Protein AF-A0ABD2JZE3-F1 (afdb_monomer_lite)

Foldseek 3Di:
DDKDWFAWQDQKDKDWDDFWFDFQKKKKFKAQVCCQLAPPPHAVQFGAPQQWQWKWKDKPNAIPPNDIGGDDLVVLRCVVQVQQVCQLVVNPPDPDDQPQDSVNCNGGHVMGMTRPDPPSDPDLPQDDTHTIIMMMMIGHPDTRHNSIMMMDMDGHGRDPPPPCQQPDDPPDDDPDDHHDPRPPSSCVSHVPSQLVVLCVRPPPVSNVVSVVVVVVVVVVVCVVVVHDDDDPDDD

Structure (mmCIF, N/CA/C/O backbone):
data_AF-A0ABD2JZE3-F1
#
_entry.id   AF-A0ABD2JZE3-F1
#
loop_
_atom_site.group_PDB
_atom_site.id
_atom_site.type_symbol
_atom_site.label_atom_id
_atom_site.label_alt_id
_atom_site.label_comp_id
_atom_site.label_asym_id
_atom_site.label_entity_id
_atom_site.label_seq_id
_atom_site.pdbx_PDB_ins_code
_atom_site.Cartn_x
_atom_site.Cartn_y
_atom_site.Cartn_z
_atom_site.occupancy
_atom_site.B_iso_or_equiv
_atom_site.auth_seq_id
_atom_site.auth_comp_id
_atom_site.auth_asym_id
_atom_site.auth_atom_id
_atom_site.pdbx_PDB_model_num
ATOM 1 N N . MET A 1 1 ? 6.550 10.849 -6.197 1.00 73.00 1 MET A N 1
ATOM 2 C CA . MET A 1 1 ? 5.514 10.464 -5.208 1.00 73.00 1 MET A CA 1
ATOM 3 C C . MET A 1 1 ? 4.159 10.966 -5.682 1.00 73.00 1 MET A C 1
ATOM 5 O O . MET A 1 1 ? 4.104 12.020 -6.300 1.00 73.00 1 MET A O 1
ATOM 9 N N . LYS A 1 2 ? 3.081 10.228 -5.406 1.00 82.38 2 LYS A N 1
ATOM 10 C CA . LYS A 1 2 ? 1.697 10.646 -5.643 1.00 82.38 2 LYS A CA 1
ATOM 11 C C . LYS A 1 2 ? 0.848 10.362 -4.410 1.00 82.38 2 LYS A C 1
ATOM 13 O O . LYS A 1 2 ? 1.018 9.329 -3.772 1.00 82.38 2 LYS A O 1
ATOM 18 N N . SER A 1 3 ? -0.076 11.260 -4.088 1.00 87.00 3 SER A N 1
ATOM 19 C CA . SER A 1 3 ? -1.053 11.051 -3.017 1.00 87.00 3 SER A CA 1
ATOM 20 C C . SER A 1 3 ? -2.473 11.146 -3.558 1.00 87.00 3 SER A C 1
ATOM 22 O O . SER A 1 3 ? -2.744 11.938 -4.461 1.00 87.00 3 SER A O 1
ATOM 24 N N . LEU A 1 4 ? -3.368 10.310 -3.038 1.00 90.75 4 LEU A N 1
ATOM 25 C CA . LEU A 1 4 ? -4.765 10.232 -3.454 1.00 90.75 4 LEU A CA 1
ATOM 26 C C . LEU A 1 4 ? -5.661 10.129 -2.223 1.00 90.75 4 LEU A C 1
ATOM 28 O O . LEU A 1 4 ? -5.373 9.370 -1.302 1.00 90.75 4 LEU A O 1
ATOM 32 N N . PHE A 1 5 ? -6.757 10.881 -2.211 1.00 94.00 5 PHE A N 1
ATOM 33 C CA . PHE A 1 5 ? -7.728 10.834 -1.124 1.00 94.00 5 PHE A CA 1
ATOM 34 C C . PHE A 1 5 ? -8.834 9.819 -1.428 1.00 94.00 5 PHE A C 1
ATOM 36 O O . PHE A 1 5 ? -9.468 9.872 -2.483 1.00 94.00 5 PHE A O 1
ATOM 43 N N . ILE A 1 6 ? -9.079 8.918 -0.481 1.00 95.69 6 ILE A N 1
ATOM 44 C CA . ILE A 1 6 ? -10.142 7.919 -0.512 1.00 95.69 6 ILE A CA 1
ATOM 45 C C . ILE A 1 6 ? -11.250 8.382 0.431 1.00 95.69 6 ILE A C 1
ATOM 47 O O . ILE A 1 6 ? -11.052 8.522 1.640 1.00 95.69 6 ILE A O 1
ATOM 51 N N . THR A 1 7 ? -12.431 8.619 -0.132 1.00 95.81 7 THR A N 1
ATOM 52 C CA . THR A 1 7 ? -13.613 9.031 0.628 1.00 95.81 7 THR A CA 1
ATOM 53 C C . THR A 1 7 ? -14.094 7.913 1.556 1.00 95.81 7 THR A C 1
ATOM 55 O O . THR A 1 7 ? -14.072 6.739 1.182 1.00 95.81 7 THR A O 1
ATOM 58 N N . GLY A 1 8 ? -14.572 8.285 2.747 1.00 95.50 8 GLY A N 1
ATOM 59 C CA . GLY A 1 8 ? -15.194 7.356 3.691 1.00 95.50 8 GLY A CA 1
ATOM 60 C C . GLY A 1 8 ? -16.448 6.670 3.141 1.00 95.50 8 GLY A C 1
ATOM 61 O O . GLY A 1 8 ? -17.081 7.151 2.200 1.00 95.50 8 GLY A O 1
ATOM 62 N N . GLY A 1 9 ? -16.793 5.522 3.723 1.00 94.56 9 GLY A N 1
ATOM 63 C CA . GLY A 1 9 ? -17.959 4.717 3.345 1.00 94.56 9 GLY A CA 1
ATOM 64 C C . GLY A 1 9 ? -17.754 3.803 2.131 1.00 94.56 9 GLY A C 1
ATOM 65 O O . GLY A 1 9 ? -18.651 3.032 1.797 1.00 94.56 9 GLY A O 1
ATOM 66 N N . ARG A 1 10 ? -16.590 3.859 1.471 1.00 94.19 10 ARG A N 1
ATOM 67 C CA . ARG A 1 10 ? -16.267 3.011 0.312 1.00 94.19 10 ARG A CA 1
ATOM 68 C C . ARG A 1 10 ? -15.720 1.647 0.732 1.00 94.19 10 ARG A C 1
ATOM 70 O O . ARG A 1 10 ? -15.060 1.542 1.762 1.00 94.19 10 ARG A O 1
ATOM 77 N N . TYR A 1 11 ? -15.959 0.633 -0.098 1.00 97.00 11 TYR A N 1
ATOM 78 C CA . TYR A 1 11 ? -15.379 -0.714 0.030 1.00 97.00 11 TYR A CA 1
ATOM 79 C C . TYR A 1 11 ? -14.350 -1.020 -1.063 1.00 97.00 11 TYR A C 1
ATOM 81 O O . TYR A 1 11 ? -13.631 -2.014 -0.986 1.00 97.00 11 TYR A O 1
ATOM 89 N N . ASP A 1 12 ? -14.246 -0.153 -2.062 1.00 96.62 12 ASP A N 1
ATOM 90 C CA . ASP A 1 12 ? -13.339 -0.275 -3.190 1.00 96.62 12 ASP A CA 1
ATOM 91 C C . ASP A 1 12 ? -12.785 1.099 -3.589 1.00 96.62 12 ASP A C 1
ATOM 93 O O . ASP A 1 12 ? -13.396 2.151 -3.357 1.00 96.62 12 ASP A O 1
ATOM 97 N N . PHE A 1 13 ? -11.581 1.091 -4.151 1.00 97.25 13 PHE A N 1
ATOM 98 C CA . PHE A 1 13 ? -10.923 2.277 -4.673 1.00 97.25 13 PHE A CA 1
ATOM 99 C C . PHE A 1 13 ? -10.040 1.911 -5.863 1.00 97.25 13 PHE A C 1
ATOM 101 O O . PHE A 1 13 ? -9.183 1.038 -5.748 1.00 97.25 13 PHE A O 1
ATOM 108 N N . SER A 1 14 ? -10.209 2.631 -6.970 1.00 96.56 14 SER A N 1
ATOM 109 C CA . SER A 1 14 ? -9.413 2.466 -8.184 1.00 96.56 14 SER A CA 1
ATOM 110 C C . SER A 1 14 ? -8.955 3.821 -8.703 1.00 96.56 14 SER A C 1
ATOM 112 O O . SER A 1 14 ? -9.757 4.755 -8.792 1.00 96.56 14 SER A O 1
ATOM 114 N N . ALA A 1 15 ? -7.673 3.942 -9.044 1.00 95.81 15 ALA A N 1
ATOM 115 C CA . ALA A 1 15 ? -7.119 5.176 -9.591 1.00 95.81 15 ALA A CA 1
ATOM 116 C C . ALA A 1 15 ? -5.817 4.945 -10.362 1.00 95.81 15 ALA A C 1
ATOM 118 O O . ALA A 1 15 ? -5.013 4.081 -10.019 1.00 95.81 15 ALA A O 1
ATOM 119 N N . ASN A 1 16 ? -5.555 5.798 -11.351 1.00 93.75 16 ASN A N 1
ATOM 120 C CA . ASN A 1 16 ? -4.267 5.822 -12.040 1.00 93.75 16 ASN A CA 1
ATOM 121 C C . ASN A 1 16 ? -3.211 6.465 -11.135 1.00 93.75 16 ASN A C 1
ATOM 123 O O . ASN A 1 16 ? -3.389 7.598 -10.673 1.00 93.75 16 ASN A O 1
ATOM 127 N N . LEU A 1 17 ? -2.096 5.774 -10.903 1.00 90.38 17 LEU A N 1
ATOM 128 C CA . LEU A 1 17 ? -0.955 6.288 -10.153 1.00 90.38 17 LEU A CA 1
ATOM 129 C C . LEU A 1 17 ? 0.012 7.022 -11.084 1.00 90.38 17 LEU A C 1
ATOM 131 O O . LEU A 1 17 ? 0.148 8.239 -10.988 1.00 90.38 17 LEU A O 1
ATOM 135 N N . PHE A 1 18 ? 0.604 6.315 -12.038 1.00 89.19 18 PHE A N 1
ATOM 136 C CA . PHE A 1 18 ? 1.597 6.854 -12.972 1.00 89.19 18 PHE A CA 1
ATOM 137 C C . PHE A 1 18 ? 1.095 6.631 -14.397 1.00 89.19 18 PHE A C 1
ATOM 139 O O . PHE A 1 18 ? 0.458 5.614 -14.656 1.00 89.19 18 PHE A O 1
ATOM 146 N N . THR A 1 19 ? 1.278 7.593 -15.297 1.00 87.69 19 THR A N 1
ATOM 147 C CA . THR A 1 19 ? 0.658 7.566 -16.640 1.00 87.69 19 THR A CA 1
ATOM 148 C C . THR A 1 19 ? 1.654 7.566 -17.791 1.00 87.69 19 THR A C 1
ATOM 150 O O . THR A 1 19 ? 1.251 7.261 -18.907 1.00 87.69 19 THR A O 1
ATOM 153 N N . GLU A 1 20 ? 2.911 7.919 -17.535 1.00 84.50 20 GLU A N 1
ATOM 154 C CA . GLU A 1 20 ? 3.932 8.114 -18.572 1.00 84.50 20 GLU A CA 1
ATOM 155 C C . GLU A 1 20 ? 4.896 6.927 -18.621 1.00 84.50 20 GLU A C 1
ATOM 157 O O . GLU A 1 20 ? 5.054 6.289 -19.658 1.00 84.50 20 GLU A O 1
ATOM 162 N N . GLU A 1 21 ? 5.470 6.572 -17.474 1.00 85.50 21 GLU A N 1
ATOM 163 C CA . GLU A 1 21 ? 6.400 5.457 -17.320 1.00 85.50 21 GLU A CA 1
ATOM 164 C C . GLU A 1 21 ? 5.872 4.473 -16.268 1.00 85.50 21 GLU A C 1
ATOM 166 O O . GLU A 1 21 ? 5.234 4.855 -15.279 1.00 85.50 21 GLU A O 1
ATOM 171 N N . VAL A 1 22 ? 6.145 3.189 -16.498 1.00 88.06 22 VAL A N 1
ATOM 172 C CA . VAL A 1 22 ? 5.896 2.096 -15.564 1.00 88.06 22 VAL A CA 1
ATOM 173 C C . VAL A 1 22 ? 7.086 1.994 -14.597 1.00 88.06 22 VAL A C 1
ATOM 175 O O . VAL A 1 22 ? 8.179 1.642 -15.040 1.00 88.06 22 VAL A O 1
ATOM 178 N N . PRO A 1 23 ? 6.898 2.273 -13.292 1.00 86.12 23 PRO A N 1
ATOM 179 C CA . PRO A 1 23 ? 7.957 2.160 -12.294 1.00 86.12 23 PRO A CA 1
ATOM 180 C C . PRO A 1 23 ? 8.600 0.775 -12.222 1.00 86.12 23 PRO A C 1
ATOM 182 O O . PRO A 1 23 ? 7.950 -0.234 -12.489 1.00 86.12 23 PRO A O 1
ATOM 185 N N . ARG A 1 24 ? 9.841 0.716 -11.730 1.00 83.56 24 ARG A N 1
ATOM 186 C CA . ARG A 1 24 ? 10.514 -0.534 -11.336 1.00 83.56 24 ARG A CA 1
ATOM 187 C C . ARG A 1 24 ? 9.886 -1.122 -10.079 1.00 83.56 24 ARG A C 1
ATOM 189 O O . ARG A 1 24 ? 9.609 -2.321 -10.015 1.00 83.56 24 ARG A O 1
ATOM 196 N N . ARG A 1 25 ? 9.632 -0.262 -9.090 1.00 86.44 25 ARG A N 1
ATOM 197 C CA . ARG A 1 25 ? 9.052 -0.618 -7.792 1.00 86.44 25 ARG A CA 1
ATOM 198 C C . ARG A 1 25 ? 8.040 0.430 -7.363 1.00 86.44 25 ARG A C 1
ATOM 200 O O . ARG A 1 25 ? 8.262 1.623 -7.545 1.00 86.44 25 ARG A O 1
ATOM 207 N N . VAL A 1 26 ? 6.943 -0.007 -6.756 1.00 88.19 26 VAL A N 1
ATOM 208 C CA . VAL A 1 26 ? 5.933 0.880 -6.169 1.00 88.19 26 VAL A CA 1
ATOM 209 C C . VAL A 1 26 ? 5.729 0.514 -4.710 1.00 88.19 26 VAL A C 1
ATOM 211 O O . VAL A 1 26 ? 5.512 -0.648 -4.381 1.00 88.19 26 VAL A O 1
ATOM 214 N N . ILE A 1 27 ? 5.772 1.516 -3.839 1.00 90.69 27 ILE A N 1
ATOM 215 C CA . ILE A 1 27 ? 5.490 1.388 -2.410 1.00 90.69 27 ILE A CA 1
ATOM 216 C C . ILE A 1 27 ? 4.203 2.150 -2.122 1.00 90.69 27 ILE A C 1
ATOM 218 O O . ILE A 1 27 ? 4.112 3.347 -2.399 1.00 90.69 27 ILE A O 1
ATOM 222 N N . ILE A 1 28 ? 3.214 1.468 -1.551 1.00 92.38 28 ILE A N 1
ATOM 223 C CA . ILE A 1 28 ? 1.931 2.053 -1.167 1.00 92.38 28 ILE A CA 1
ATOM 224 C C . ILE A 1 28 ? 1.762 1.973 0.343 1.00 92.38 28 ILE A C 1
ATOM 226 O O . ILE A 1 28 ? 1.842 0.900 0.938 1.00 92.38 28 ILE A O 1
ATOM 230 N N . GLY A 1 29 ? 1.461 3.118 0.945 1.00 91.94 29 GLY A N 1
ATOM 231 C CA . GLY A 1 29 ? 1.023 3.231 2.327 1.00 91.94 29 GLY A CA 1
ATOM 232 C C . GLY A 1 29 ? -0.340 3.908 2.406 1.00 91.94 29 GLY A C 1
ATOM 233 O O . GLY A 1 29 ? -0.624 4.848 1.660 1.00 91.94 29 GLY A O 1
ATOM 234 N N . LEU A 1 30 ? -1.183 3.441 3.323 1.00 92.69 30 LEU A N 1
ATOM 235 C CA . LEU A 1 30 ? -2.446 4.093 3.652 1.00 92.69 30 LEU A CA 1
ATOM 236 C C . LEU A 1 30 ? -2.315 4.786 5.004 1.00 92.69 30 LEU A C 1
ATOM 238 O O . LEU A 1 30 ? -1.853 4.194 5.978 1.00 92.69 30 LEU A O 1
ATOM 242 N N . VAL A 1 31 ? -2.719 6.048 5.054 1.00 90.44 31 VAL A N 1
ATOM 243 C CA . VAL A 1 31 ? -2.606 6.889 6.245 1.00 90.44 31 VAL A CA 1
ATOM 244 C C . VAL A 1 31 ? -3.971 7.514 6.525 1.00 90.44 31 VAL A C 1
ATOM 246 O O . VAL A 1 31 ? -4.606 8.015 5.592 1.00 90.44 31 VAL A O 1
ATOM 249 N N . PRO A 1 32 ? -4.445 7.550 7.785 1.00 90.50 32 PRO A N 1
ATOM 250 C CA . PRO A 1 32 ? -5.645 8.304 8.126 1.00 90.50 32 PRO A CA 1
ATOM 251 C C . PRO A 1 32 ? -5.508 9.751 7.648 1.00 90.50 32 PRO A C 1
ATOM 253 O O . PRO A 1 32 ? -4.483 10.392 7.892 1.00 90.50 32 PRO A O 1
ATOM 256 N N . ASN A 1 33 ? -6.524 10.297 6.980 1.00 89.25 33 ASN A N 1
ATOM 257 C CA . ASN A 1 33 ? -6.399 11.612 6.345 1.00 89.25 33 ASN A CA 1
ATOM 258 C C . ASN A 1 33 ? -6.010 12.725 7.341 1.00 89.25 33 ASN A C 1
ATOM 260 O O . ASN A 1 33 ? -5.214 13.608 7.031 1.00 89.25 33 ASN A O 1
ATOM 264 N N . GLN A 1 34 ? -6.486 12.632 8.584 1.00 85.38 34 GLN A N 1
ATOM 265 C CA . GLN A 1 34 ? -6.112 13.551 9.662 1.00 85.38 34 GLN A CA 1
ATOM 266 C C . GLN A 1 34 ? -4.612 13.514 10.009 1.00 85.38 34 GLN A C 1
ATOM 268 O O . GLN A 1 34 ? -4.023 14.557 10.298 1.00 85.38 34 GLN A O 1
ATOM 273 N N . ASN A 1 35 ? -3.982 12.335 9.949 1.00 81.19 35 ASN A N 1
ATOM 274 C CA . ASN A 1 35 ? -2.541 12.178 10.160 1.00 81.19 35 ASN A CA 1
ATOM 275 C C . ASN A 1 35 ? -1.762 12.768 8.978 1.00 81.19 35 ASN A C 1
ATOM 277 O O . ASN A 1 35 ? -0.737 13.412 9.179 1.00 81.19 35 ASN A O 1
ATOM 281 N N . TYR A 1 36 ? -2.274 12.595 7.757 1.00 81.50 36 TYR A N 1
ATOM 282 C CA . TYR A 1 36 ? -1.651 13.116 6.542 1.00 81.50 36 TYR A CA 1
ATOM 283 C C . TYR A 1 36 ? -1.675 14.651 6.450 1.00 81.50 36 TYR A C 1
ATOM 285 O O . TYR A 1 36 ? -0.700 15.264 6.017 1.00 81.50 36 TYR A O 1
ATOM 293 N N . ILE A 1 37 ? -2.774 15.284 6.873 1.00 79.75 37 ILE A N 1
ATOM 294 C CA . ILE A 1 37 ? -2.911 16.753 6.905 1.00 79.75 37 ILE A CA 1
ATOM 295 C C . ILE A 1 37 ? -2.040 17.374 8.016 1.00 79.75 37 ILE A C 1
ATOM 297 O O . ILE A 1 37 ? -1.798 18.578 8.007 1.00 79.75 37 ILE A O 1
ATOM 301 N N . GLY A 1 38 ? -1.520 16.561 8.942 1.00 68.12 38 GLY A N 1
ATOM 302 C CA . GLY A 1 38 ? -0.617 17.022 9.992 1.00 68.12 38 GLY A CA 1
ATOM 303 C C . GLY A 1 38 ? -1.345 17.648 11.178 1.00 68.12 38 GLY A C 1
ATOM 304 O O . GLY A 1 38 ? -0.880 18.649 11.719 1.00 68.12 38 GLY A O 1
ATOM 305 N N . GLN A 1 39 ? -2.482 17.078 11.603 1.00 68.31 39 GLN A N 1
ATOM 306 C CA . GLN A 1 39 ? -3.108 17.505 12.856 1.00 68.31 39 GLN A CA 1
ATOM 307 C C . GLN A 1 39 ? -2.125 17.366 14.029 1.00 68.31 39 GLN A C 1
ATOM 309 O O . GLN A 1 39 ? -1.413 16.363 14.160 1.00 68.31 39 GLN A O 1
ATOM 314 N N . ASN A 1 40 ? -2.103 18.382 14.895 1.00 47.28 40 ASN A N 1
ATOM 315 C CA . ASN A 1 40 ? -1.289 18.380 16.105 1.00 47.28 40 ASN A CA 1
ATOM 316 C C . ASN A 1 40 ? -1.601 17.110 16.914 1.00 47.28 40 ASN A C 1
ATOM 318 O O . ASN A 1 40 ? -2.769 16.820 17.155 1.00 47.28 40 ASN A O 1
ATOM 322 N N . GLN A 1 41 ? -0.557 16.378 17.330 1.00 62.00 41 GLN A N 1
ATOM 323 C CA . GLN A 1 41 ? -0.598 15.104 18.078 1.00 62.00 41 GLN A CA 1
ATOM 324 C C . GLN A 1 41 ? -0.759 13.803 17.264 1.00 62.00 41 GLN A C 1
ATOM 326 O O . GLN A 1 41 ? -0.722 12.730 17.867 1.00 62.00 41 GLN A O 1
ATOM 331 N N . LYS A 1 42 ? -0.890 13.830 15.927 1.00 67.44 42 LYS A N 1
ATOM 332 C CA . LYS A 1 42 ? -1.018 12.593 15.123 1.00 67.44 42 LYS A CA 1
ATOM 333 C C . LYS A 1 42 ? 0.228 12.276 14.293 1.00 67.44 42 LYS A C 1
ATOM 335 O O . LYS A 1 42 ? 0.770 13.147 13.624 1.00 67.44 42 LYS A O 1
ATOM 340 N N . ASN A 1 43 ? 0.671 11.015 14.307 1.00 67.06 43 ASN A N 1
ATOM 341 C CA . ASN A 1 43 ? 1.876 10.580 13.591 1.00 67.06 43 ASN A CA 1
ATOM 342 C C . ASN A 1 43 ? 1.583 10.333 12.092 1.00 67.06 43 ASN A C 1
ATOM 344 O O . ASN A 1 43 ? 0.779 9.453 11.772 1.00 67.06 43 ASN A O 1
ATOM 348 N N . PRO A 1 44 ? 2.239 11.055 11.168 1.00 67.81 44 PRO A N 1
ATOM 349 C CA . PRO A 1 44 ? 2.066 10.899 9.7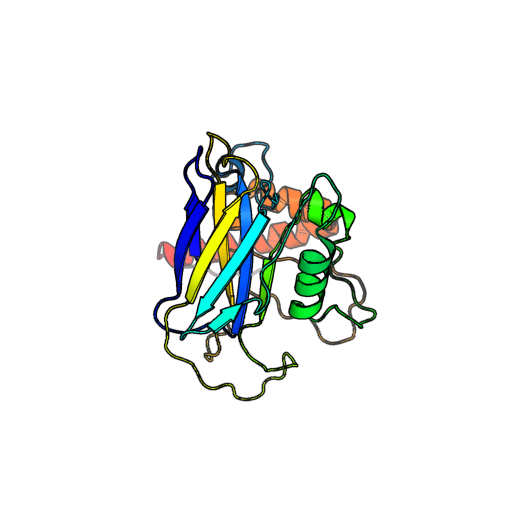24 1.00 67.81 44 PRO A CA 1
ATOM 350 C C . PRO A 1 44 ? 2.733 9.626 9.157 1.00 67.81 44 PRO A C 1
ATOM 352 O O . PRO A 1 44 ? 2.406 9.218 8.048 1.00 67.81 44 PRO A O 1
ATOM 355 N N . PHE A 1 45 ? 3.627 8.978 9.917 1.00 69.50 45 PHE A N 1
ATOM 356 C CA . PHE A 1 45 ? 4.259 7.688 9.589 1.00 69.50 45 PHE A CA 1
ATOM 357 C C . PHE A 1 45 ? 3.463 6.487 10.107 1.00 69.50 45 PHE A C 1
ATOM 359 O O . PHE A 1 45 ? 3.959 5.365 10.122 1.00 69.50 45 PHE A O 1
ATOM 366 N N . TYR A 1 46 ? 2.237 6.725 10.571 1.00 81.25 46 TYR A N 1
ATOM 367 C CA . TYR A 1 46 ? 1.329 5.672 10.988 1.00 81.25 46 TYR A CA 1
ATOM 368 C C . TYR A 1 46 ? 0.594 5.113 9.766 1.00 81.25 46 TYR A C 1
ATOM 370 O O . TYR A 1 46 ? -0.469 5.606 9.378 1.00 81.25 46 TYR A O 1
ATOM 378 N N . PHE A 1 47 ? 1.195 4.094 9.155 1.00 87.12 47 PHE A N 1
ATOM 379 C CA . PHE A 1 47 ? 0.636 3.373 8.021 1.00 87.12 47 PHE A CA 1
ATOM 380 C C . PHE A 1 47 ? -0.299 2.279 8.521 1.00 87.12 47 PHE A C 1
ATOM 382 O O . PHE A 1 47 ? 0.127 1.216 8.982 1.00 87.12 47 PHE A O 1
ATOM 389 N N . ASN A 1 48 ? -1.596 2.559 8.451 1.00 91.44 48 ASN A N 1
ATOM 390 C CA . ASN A 1 48 ? -2.630 1.649 8.913 1.00 91.44 48 ASN A CA 1
ATOM 391 C C . ASN A 1 48 ? -3.144 0.812 7.737 1.00 91.44 48 ASN A C 1
ATOM 393 O O . ASN A 1 48 ? -3.355 1.310 6.636 1.00 91.44 48 ASN A O 1
ATOM 397 N N . HIS A 1 49 ? -3.380 -0.474 7.977 1.00 94.12 49 HIS A N 1
ATOM 398 C CA . HIS A 1 49 ? -3.931 -1.377 6.976 1.00 94.12 49 HIS A CA 1
ATOM 399 C C . HIS A 1 49 ? -5.375 -1.043 6.571 1.00 94.12 49 HIS A C 1
ATOM 401 O O . HIS A 1 49 ? -5.807 -1.499 5.519 1.00 94.12 49 HIS A O 1
ATOM 407 N N . HIS A 1 50 ? -6.139 -0.307 7.393 1.00 95.00 50 HIS A N 1
ATOM 408 C CA . HIS A 1 50 ? -7.535 0.089 7.141 1.00 95.00 50 HIS A CA 1
ATOM 409 C C . HIS A 1 50 ? -8.441 -1.068 6.679 1.00 95.00 50 HIS A C 1
ATOM 411 O O . HIS A 1 50 ? -9.352 -0.884 5.879 1.00 95.00 50 HIS A O 1
ATOM 417 N N . ASN A 1 51 ? -8.175 -2.279 7.178 1.00 95.50 51 ASN A N 1
ATOM 418 C CA . ASN A 1 51 ? -8.855 -3.514 6.777 1.00 95.50 51 ASN A CA 1
ATOM 419 C C . ASN A 1 51 ? -8.866 -3.764 5.259 1.00 95.50 51 ASN A C 1
ATOM 421 O O . ASN A 1 51 ? -9.825 -4.326 4.738 1.00 95.50 51 ASN A O 1
ATOM 425 N N . VAL A 1 52 ? -7.802 -3.394 4.542 1.00 97.12 52 VAL A N 1
ATOM 426 C CA . VAL A 1 52 ? -7.596 -3.823 3.150 1.00 97.12 52 VAL A CA 1
ATOM 427 C C . VAL A 1 52 ? -7.683 -5.348 3.071 1.00 97.12 52 VAL A C 1
ATOM 429 O O . VAL A 1 52 ? -7.047 -6.066 3.832 1.00 97.12 52 VAL A O 1
ATOM 432 N N . ARG A 1 53 ? -8.504 -5.849 2.155 1.00 97.06 53 ARG A N 1
ATOM 433 C CA . ARG A 1 53 ? -8.647 -7.277 1.858 1.00 97.06 53 ARG A CA 1
ATOM 434 C C . ARG A 1 53 ? -7.731 -7.691 0.716 1.00 97.06 53 ARG A C 1
ATOM 436 O O . ARG A 1 53 ? -7.188 -8.791 0.722 1.00 97.06 53 ARG A O 1
ATOM 443 N N . ASP A 1 54 ? -7.614 -6.817 -0.273 1.00 97.12 54 ASP A N 1
ATOM 444 C CA . ASP A 1 54 ? -6.905 -7.073 -1.516 1.00 97.12 54 ASP A CA 1
ATOM 445 C C . ASP A 1 54 ? -6.394 -5.747 -2.084 1.00 97.12 54 ASP A C 1
ATOM 447 O O . ASP A 1 54 ? -7.081 -4.725 -2.003 1.00 97.12 54 ASP A O 1
ATOM 451 N N . ILE A 1 55 ? -5.180 -5.765 -2.619 1.00 97.12 55 ILE A N 1
ATOM 452 C CA . ILE A 1 55 ? -4.535 -4.612 -3.238 1.00 97.12 55 ILE A CA 1
ATOM 453 C C . ILE A 1 55 ? -3.690 -5.098 -4.405 1.00 97.12 55 ILE A C 1
ATOM 455 O O . ILE A 1 55 ? -2.855 -5.989 -4.258 1.00 97.12 55 ILE A O 1
ATOM 459 N N . GLU A 1 56 ? -3.911 -4.489 -5.559 1.00 96.38 56 GLU A N 1
ATOM 460 C CA . GLU A 1 56 ? -3.248 -4.860 -6.796 1.00 96.38 56 GLU A CA 1
ATOM 461 C C . GLU A 1 56 ? -2.860 -3.618 -7.599 1.00 96.38 56 GLU A C 1
ATOM 463 O O . GLU A 1 56 ? -3.511 -2.569 -7.541 1.00 96.38 56 GLU A O 1
ATOM 468 N N . LEU A 1 57 ? -1.788 -3.757 -8.368 1.00 95.44 57 LEU A N 1
ATOM 469 C CA . LEU A 1 57 ? -1.374 -2.809 -9.386 1.00 95.44 57 LEU A CA 1
ATOM 470 C C . LEU A 1 57 ? -1.576 -3.415 -10.762 1.00 95.44 57 LEU A C 1
ATOM 472 O O . LEU A 1 57 ? -1.232 -4.571 -10.989 1.00 95.44 57 LEU A O 1
ATOM 476 N N . THR A 1 58 ? -2.070 -2.619 -11.698 1.00 94.44 58 THR A N 1
ATOM 477 C CA . THR A 1 58 ? -2.169 -3.000 -13.105 1.00 94.44 58 THR A CA 1
ATOM 478 C C . THR A 1 58 ? -1.275 -2.103 -13.941 1.00 94.44 58 THR A C 1
ATOM 480 O O . THR A 1 58 ? -1.431 -0.882 -13.896 1.00 94.44 58 THR A O 1
ATOM 483 N N . ALA A 1 59 ? -0.376 -2.696 -14.722 1.00 91.69 59 ALA A N 1
ATOM 484 C CA . ALA A 1 59 ? 0.487 -1.988 -15.662 1.00 91.69 59 ALA A CA 1
ATOM 485 C C . ALA A 1 59 ? 0.643 -2.808 -16.948 1.00 91.69 59 ALA A C 1
ATOM 487 O O . ALA A 1 59 ? 0.919 -4.007 -16.899 1.00 91.69 59 ALA A O 1
ATOM 488 N N . SER A 1 60 ? 0.437 -2.173 -18.105 1.00 84.25 60 SER A N 1
ATOM 489 C CA . SER A 1 60 ? 0.629 -2.781 -19.437 1.00 84.25 60 SER A CA 1
ATOM 490 C C . SER A 1 60 ? -0.039 -4.159 -19.612 1.00 84.25 60 SER A C 1
ATOM 492 O O . SER A 1 60 ? 0.545 -5.087 -20.169 1.00 84.25 60 SER A O 1
ATOM 494 N N . GLY A 1 61 ? -1.267 -4.310 -19.097 1.00 84.38 61 GLY A N 1
ATOM 495 C CA . GLY A 1 61 ? -2.053 -5.550 -19.178 1.00 84.38 61 GLY A CA 1
ATOM 496 C C . GLY A 1 61 ? -1.642 -6.657 -18.197 1.00 84.38 61 GLY A C 1
ATOM 497 O O . GLY A 1 61 ? -2.185 -7.757 -18.269 1.00 84.38 61 GLY A O 1
ATOM 498 N N . ARG A 1 62 ? -0.704 -6.387 -17.282 1.00 90.25 62 ARG A N 1
ATOM 499 C CA . ARG A 1 62 ? -0.297 -7.293 -16.199 1.00 90.25 62 ARG A CA 1
ATOM 500 C C . ARG A 1 62 ? -0.790 -6.783 -14.853 1.00 90.25 62 ARG A C 1
ATOM 502 O O . ARG A 1 62 ? -0.860 -5.573 -14.645 1.00 90.25 62 ARG A O 1
ATOM 509 N N . THR A 1 63 ? -1.068 -7.715 -13.947 1.00 93.12 63 THR A N 1
ATOM 510 C CA . THR A 1 63 ? -1.483 -7.431 -12.569 1.00 93.12 63 THR A CA 1
ATOM 511 C C . THR A 1 63 ? -0.425 -7.905 -11.578 1.00 93.12 63 THR A C 1
ATOM 513 O O . THR A 1 63 ? 0.150 -8.982 -11.747 1.00 93.12 63 THR A O 1
ATOM 516 N N . TYR A 1 64 ? -0.183 -7.100 -10.545 1.00 92.69 64 TYR A N 1
ATOM 517 C CA . TYR A 1 64 ? 0.802 -7.327 -9.495 1.00 92.69 64 TYR A CA 1
ATOM 518 C C . TYR A 1 64 ? 0.131 -7.226 -8.113 1.00 92.69 64 TYR A C 1
ATOM 520 O O . TYR A 1 64 ? -0.505 -6.210 -7.842 1.00 92.69 64 TYR A O 1
ATOM 528 N N . PRO A 1 65 ? 0.296 -8.218 -7.221 1.00 92.44 65 PRO A N 1
ATOM 529 C CA . PRO A 1 65 ? 0.864 -9.534 -7.503 1.00 92.44 65 PRO A CA 1
ATOM 530 C C . PRO A 1 65 ? 0.014 -10.303 -8.525 1.00 92.44 65 PRO A C 1
ATOM 532 O O . PRO A 1 65 ? -1.179 -10.056 -8.679 1.00 92.44 65 PRO A O 1
ATOM 535 N N . GLN A 1 66 ? 0.620 -11.285 -9.192 1.00 90.06 66 GLN A N 1
ATOM 536 C CA . GLN A 1 66 ? -0.089 -12.120 -10.168 1.00 90.06 66 GLN A CA 1
ATOM 537 C C . GLN A 1 66 ? -1.238 -12.920 -9.533 1.00 90.06 66 GLN A C 1
ATOM 539 O O . GLN A 1 66 ? -2.263 -13.163 -10.167 1.00 90.06 66 GLN A O 1
ATOM 544 N N . PHE A 1 67 ? -1.067 -13.320 -8.271 1.00 92.06 67 PHE A N 1
ATOM 545 C CA . PHE A 1 67 ? -2.125 -13.934 -7.476 1.00 92.06 67 PHE A CA 1
ATOM 546 C C . PHE A 1 67 ? -2.614 -12.935 -6.433 1.00 92.06 67 PHE A C 1
ATOM 548 O O . PHE A 1 67 ? -1.786 -12.540 -5.602 1.00 92.06 67 PHE A O 1
ATOM 555 N N . PRO A 1 68 ? -3.916 -12.598 -6.419 1.00 93.56 68 PRO A N 1
ATOM 556 C CA . PRO A 1 68 ? -4.470 -11.581 -5.535 1.00 93.56 68 PRO A CA 1
ATOM 557 C C . PRO A 1 68 ? -4.254 -11.941 -4.069 1.00 93.56 68 PRO A C 1
ATOM 559 O O . PRO A 1 68 ? -4.051 -13.111 -3.705 1.00 93.56 68 PRO A O 1
ATOM 562 N N . TYR A 1 69 ? -4.305 -10.929 -3.213 1.00 95.88 69 TYR A N 1
ATOM 563 C CA . TYR A 1 69 ? -4.237 -11.165 -1.785 1.00 95.88 69 TYR A CA 1
ATOM 564 C C . TYR A 1 69 ? -5.611 -11.564 -1.232 1.00 95.88 69 TYR A C 1
ATOM 566 O O . TYR A 1 69 ? -6.667 -11.252 -1.778 1.00 95.88 69 TYR A O 1
ATOM 574 N N . ASN A 1 70 ? -5.590 -12.264 -0.099 1.00 94.94 70 ASN A N 1
ATOM 575 C CA . ASN A 1 70 ? -6.775 -12.530 0.711 1.00 94.94 70 ASN A CA 1
ATOM 576 C C . ASN A 1 70 ? -6.457 -12.182 2.167 1.00 94.94 70 ASN A C 1
ATOM 578 O O . ASN A 1 70 ? -6.293 -13.062 3.019 1.00 94.94 70 ASN A O 1
ATOM 582 N N . LEU A 1 71 ? -6.249 -10.887 2.402 1.00 96.50 71 LEU A N 1
ATOM 583 C CA . LEU A 1 71 ? -5.787 -10.362 3.677 1.00 96.50 71 LEU A CA 1
ATOM 584 C C . LEU A 1 71 ? -6.925 -10.350 4.693 1.00 96.50 71 LEU A C 1
ATOM 586 O O . LEU A 1 71 ? -8.035 -9.892 4.424 1.00 96.50 71 LEU A O 1
ATOM 590 N N . ASP A 1 72 ? -6.623 -10.837 5.890 1.00 96.12 72 ASP A N 1
ATOM 591 C CA . ASP A 1 72 ? -7.494 -10.729 7.051 1.00 96.12 72 ASP A CA 1
ATOM 592 C C . ASP A 1 72 ? -6.655 -10.443 8.293 1.00 96.12 72 ASP A C 1
ATOM 594 O O . ASP A 1 72 ? -6.044 -11.325 8.902 1.00 96.12 72 ASP A O 1
ATOM 598 N N . TYR A 1 73 ? -6.654 -9.175 8.686 1.00 94.12 73 TYR A N 1
ATOM 599 C CA . TYR A 1 73 ? -5.914 -8.704 9.844 1.00 94.12 73 TYR A CA 1
ATOM 600 C C . TYR A 1 73 ? -6.517 -9.181 11.167 1.00 94.12 73 TYR A C 1
ATOM 602 O O . TYR A 1 73 ? -5.779 -9.322 12.142 1.00 94.12 73 TYR A O 1
ATOM 610 N N . LYS A 1 74 ? -7.817 -9.493 11.235 1.00 93.94 74 LYS A N 1
ATOM 611 C CA . LYS A 1 74 ? -8.448 -9.999 12.466 1.00 93.94 74 LYS A CA 1
ATOM 612 C C . LYS A 1 74 ? -7.945 -11.402 12.784 1.00 93.94 74 LYS A C 1
ATOM 614 O O . LYS A 1 74 ? -7.544 -11.666 13.912 1.00 93.94 74 LYS A O 1
ATOM 619 N N . ASN A 1 75 ? -7.868 -12.252 11.762 1.00 94.75 75 ASN A N 1
ATOM 620 C CA . ASN A 1 75 ? -7.398 -13.635 11.872 1.00 94.75 75 ASN A CA 1
ATOM 621 C C . ASN A 1 75 ? -5.887 -13.802 11.620 1.00 94.75 75 ASN A C 1
ATOM 623 O O . ASN A 1 75 ? -5.419 -14.916 11.399 1.00 94.75 75 ASN A O 1
ATOM 627 N N . ASN A 1 76 ? -5.120 -12.707 11.625 1.00 93.88 76 ASN A N 1
ATOM 628 C CA . ASN A 1 76 ? -3.677 -12.682 11.361 1.00 93.88 76 ASN A CA 1
ATOM 629 C C . ASN A 1 76 ? -3.239 -13.306 10.018 1.00 93.88 76 ASN A C 1
ATOM 631 O O . ASN A 1 76 ? -2.094 -13.736 9.874 1.00 93.88 76 ASN A O 1
ATOM 635 N N . ARG A 1 77 ? -4.119 -13.315 9.010 1.00 94.88 77 ARG A N 1
ATOM 636 C CA . ARG A 1 77 ? -3.818 -13.757 7.642 1.00 94.88 77 ARG A CA 1
ATOM 637 C C . ARG A 1 77 ? -3.307 -12.587 6.806 1.00 94.88 77 ARG A C 1
ATOM 639 O O . ARG A 1 77 ? -4.003 -12.082 5.935 1.00 94.88 77 ARG A O 1
ATOM 646 N N . TYR A 1 78 ? -2.092 -12.139 7.090 1.00 95.38 78 TYR A N 1
ATOM 647 C CA . TYR A 1 78 ? -1.412 -11.092 6.315 1.00 95.38 78 TYR A CA 1
ATOM 648 C C . TYR A 1 78 ? 0.060 -11.432 6.038 1.00 95.38 78 TYR A C 1
ATOM 650 O O . TYR A 1 78 ? 0.822 -10.587 5.574 1.00 95.38 78 TYR A O 1
ATOM 658 N N . ALA A 1 79 ? 0.457 -12.686 6.281 1.00 94.88 79 ALA A N 1
ATOM 659 C CA . ALA A 1 79 ? 1.846 -13.110 6.165 1.00 94.88 79 ALA A CA 1
ATOM 660 C C . ALA A 1 79 ? 2.433 -12.962 4.772 1.00 94.88 79 ALA A C 1
ATOM 662 O O . ALA A 1 79 ? 3.595 -12.597 4.649 1.00 94.88 79 ALA A O 1
ATOM 663 N N . ARG A 1 80 ? 1.615 -13.176 3.742 1.00 94.88 80 ARG A N 1
ATOM 664 C CA . ARG A 1 80 ? 2.042 -12.995 2.360 1.00 94.88 80 ARG A CA 1
ATOM 665 C C . ARG A 1 80 ? 2.386 -11.538 2.059 1.00 94.88 80 ARG A C 1
ATOM 667 O O . ARG A 1 80 ? 3.474 -11.277 1.587 1.00 94.88 80 ARG A O 1
ATOM 674 N N . ALA A 1 81 ? 1.520 -10.590 2.422 1.00 94.81 81 ALA A N 1
ATOM 675 C CA . ALA A 1 81 ? 1.811 -9.168 2.222 1.00 94.81 81 ALA A CA 1
ATOM 676 C C . ALA A 1 81 ? 3.056 -8.715 3.001 1.00 94.81 81 ALA A C 1
ATOM 678 O O . ALA A 1 81 ? 3.848 -7.936 2.487 1.00 94.81 81 ALA A O 1
ATOM 679 N N . TYR A 1 82 ? 3.254 -9.226 4.222 1.00 93.31 82 TYR A N 1
ATOM 680 C CA . TYR A 1 82 ? 4.479 -8.964 4.979 1.00 93.31 82 TYR A CA 1
ATOM 681 C C . TYR A 1 82 ? 5.719 -9.535 4.279 1.00 93.31 82 TYR A C 1
ATOM 683 O O . TYR A 1 82 ? 6.700 -8.818 4.114 1.00 93.31 82 TYR A O 1
ATOM 691 N N . HIS A 1 83 ? 5.671 -10.802 3.862 1.00 92.25 83 HIS A N 1
ATOM 692 C CA . HIS A 1 83 ? 6.770 -11.463 3.162 1.00 92.25 83 HIS A CA 1
ATOM 693 C C . HIS A 1 83 ? 7.117 -10.738 1.862 1.00 92.25 83 HIS A C 1
ATOM 695 O O . HIS A 1 83 ? 8.270 -10.372 1.678 1.00 92.25 83 HIS A O 1
ATOM 701 N N . ASP A 1 84 ? 6.120 -10.458 1.022 1.00 91.75 84 ASP A N 1
ATOM 702 C CA . ASP A 1 84 ? 6.290 -9.757 -0.251 1.00 91.75 84 ASP A CA 1
ATOM 703 C C . ASP A 1 84 ? 6.903 -8.364 -0.014 1.00 91.75 84 ASP A C 1
ATOM 705 O O . ASP A 1 84 ? 7.799 -7.943 -0.737 1.00 91.75 84 ASP A O 1
ATOM 709 N N . THR A 1 85 ? 6.515 -7.659 1.054 1.00 88.44 85 THR A N 1
ATOM 710 C CA . THR A 1 85 ? 7.161 -6.393 1.430 1.00 88.44 85 THR A CA 1
ATOM 711 C C . THR A 1 85 ? 8.633 -6.567 1.804 1.00 88.44 85 THR A C 1
ATOM 713 O O . THR A 1 85 ? 9.453 -5.754 1.388 1.00 88.44 85 THR A O 1
ATOM 716 N N . GLN A 1 86 ? 8.999 -7.607 2.556 1.00 83.94 86 GLN A N 1
ATOM 717 C CA . GLN A 1 86 ? 10.404 -7.866 2.894 1.00 83.94 86 GLN A CA 1
ATOM 718 C C . GLN A 1 86 ? 11.219 -8.300 1.668 1.00 83.94 86 GLN A C 1
ATOM 720 O O . GLN A 1 86 ? 12.345 -7.843 1.480 1.00 83.94 86 GLN A O 1
ATOM 725 N N . GLU A 1 87 ? 10.639 -9.133 0.809 1.00 85.06 87 GLU A N 1
ATOM 726 C CA . GLU A 1 87 ? 11.245 -9.609 -0.434 1.00 85.06 87 GLU A CA 1
ATOM 727 C C . GLU A 1 87 ? 11.520 -8.464 -1.400 1.00 85.06 87 GLU A C 1
ATOM 729 O O . GLU A 1 87 ? 12.658 -8.267 -1.819 1.00 85.06 87 GLU A O 1
ATOM 734 N N . HIS A 1 88 ? 10.516 -7.636 -1.675 1.00 83.38 88 HIS A N 1
ATOM 735 C CA . HIS A 1 88 ? 10.668 -6.514 -2.593 1.00 83.38 88 HIS A CA 1
ATOM 736 C C . HIS A 1 88 ? 11.480 -5.347 -2.013 1.00 83.38 88 HIS A C 1
ATOM 738 O O . HIS A 1 88 ? 11.814 -4.429 -2.752 1.00 83.38 88 HIS A O 1
ATOM 744 N N . LEU A 1 89 ? 11.798 -5.344 -0.715 1.00 78.69 89 LEU A N 1
ATOM 745 C CA . LEU A 1 89 ? 12.778 -4.425 -0.124 1.00 78.69 89 LEU A CA 1
ATOM 746 C C . LEU A 1 89 ? 14.203 -5.001 -0.114 1.00 78.69 89 LEU A C 1
ATOM 748 O O . LEU A 1 89 ? 15.106 -4.341 0.392 1.00 78.69 89 LEU A O 1
ATOM 752 N N . GLY A 1 90 ? 14.407 -6.215 -0.638 1.00 76.75 90 GLY A N 1
ATOM 753 C CA . GLY A 1 90 ? 15.708 -6.887 -0.647 1.00 76.75 90 GLY A CA 1
ATOM 754 C C . GLY A 1 90 ? 16.137 -7.433 0.718 1.00 76.75 90 GLY A C 1
ATOM 755 O O . GLY A 1 90 ? 17.313 -7.710 0.912 1.00 76.75 90 GLY A O 1
ATOM 756 N N . MET A 1 91 ? 15.203 -7.571 1.665 1.00 73.94 91 MET A N 1
ATOM 757 C CA . MET A 1 91 ? 15.462 -8.052 3.031 1.00 73.94 91 MET A CA 1
ATOM 758 C C . MET A 1 91 ? 15.148 -9.547 3.197 1.00 73.94 91 MET A C 1
ATOM 760 O O . MET A 1 91 ? 15.510 -10.169 4.198 1.00 73.94 91 MET A O 1
ATOM 764 N N . ALA A 1 92 ? 14.422 -10.149 2.248 1.00 71.81 92 ALA A N 1
ATOM 765 C CA . ALA A 1 92 ? 14.154 -11.580 2.299 1.00 71.81 92 ALA A CA 1
ATOM 766 C C . ALA A 1 92 ? 15.452 -12.369 2.105 1.00 71.81 92 ALA A C 1
ATOM 768 O O . ALA A 1 92 ? 16.260 -12.062 1.233 1.00 71.81 92 ALA A O 1
ATOM 769 N N . CYS A 1 93 ? 15.631 -13.412 2.916 1.00 71.06 93 CYS A N 1
ATOM 770 C CA . CYS A 1 93 ? 16.798 -14.297 2.871 1.00 71.06 93 CYS A CA 1
ATOM 771 C C . CYS A 1 93 ? 18.152 -13.608 3.146 1.00 71.06 93 CYS A C 1
ATOM 773 O O . CYS A 1 93 ? 19.194 -14.225 2.927 1.00 71.06 93 CYS A O 1
ATOM 775 N N . THR A 1 94 ? 18.154 -12.378 3.671 1.00 72.44 94 THR A N 1
ATOM 776 C CA . THR A 1 94 ? 19.357 -11.684 4.155 1.00 72.44 94 THR A CA 1
ATOM 777 C C . THR A 1 94 ? 19.445 -11.721 5.681 1.00 72.44 94 THR A C 1
ATOM 779 O O . THR A 1 94 ? 18.443 -11.923 6.365 1.00 72.44 94 THR A O 1
ATOM 782 N N . THR A 1 95 ? 20.637 -11.496 6.235 1.00 73.38 95 THR A N 1
ATOM 783 C CA . THR A 1 95 ? 20.825 -11.260 7.681 1.00 73.38 95 THR A CA 1
ATOM 784 C C . THR A 1 95 ? 20.411 -9.853 8.113 1.00 73.38 95 THR A C 1
ATOM 786 O O . THR A 1 95 ? 20.276 -9.596 9.308 1.00 73.38 95 THR A O 1
ATOM 789 N N . GLU A 1 96 ? 20.203 -8.961 7.145 1.00 69.25 96 GLU A N 1
ATOM 790 C CA . GLU A 1 96 ? 19.780 -7.582 7.355 1.00 69.25 96 GLU A CA 1
ATOM 791 C C . GLU A 1 96 ? 18.285 -7.486 7.683 1.00 69.25 96 GLU A C 1
ATOM 793 O O . GLU A 1 96 ? 17.480 -8.348 7.322 1.00 69.25 96 GLU A O 1
ATOM 798 N N . SER A 1 97 ? 17.904 -6.423 8.393 1.00 69.94 97 SER A N 1
ATOM 799 C CA . SER A 1 97 ? 16.520 -6.169 8.788 1.00 69.94 97 SER A CA 1
ATOM 800 C C . SER A 1 97 ? 16.177 -4.696 8.656 1.00 69.94 97 SER A C 1
ATOM 802 O O . SER A 1 97 ? 16.928 -3.819 9.073 1.00 69.94 97 SER A O 1
ATOM 804 N N . ASN A 1 98 ? 14.974 -4.424 8.157 1.00 72.56 98 ASN A N 1
ATOM 805 C CA . ASN A 1 98 ? 14.431 -3.073 8.083 1.00 72.56 98 ASN A CA 1
ATOM 806 C C . ASN A 1 98 ? 13.789 -2.575 9.385 1.00 72.56 98 ASN A C 1
ATOM 808 O O . ASN A 1 98 ? 13.241 -1.474 9.412 1.00 72.56 98 ASN A O 1
ATOM 812 N N . GLY A 1 99 ? 13.819 -3.379 10.453 1.00 74.38 99 GLY A N 1
ATOM 813 C CA . GLY A 1 99 ? 13.207 -3.050 11.742 1.00 74.38 99 GLY A CA 1
ATOM 814 C C . GLY A 1 99 ? 11.681 -3.204 11.787 1.00 74.38 99 GLY A C 1
ATOM 815 O O . GLY A 1 99 ? 11.088 -3.021 12.849 1.00 74.38 99 GLY A O 1
ATOM 816 N N . ILE A 1 100 ? 11.026 -3.584 10.683 1.00 79.62 100 ILE A N 1
ATOM 817 C CA . ILE A 1 100 ? 9.579 -3.826 10.640 1.00 79.62 100 ILE A CA 1
ATOM 818 C C . ILE A 1 100 ? 9.320 -5.292 10.972 1.00 79.62 100 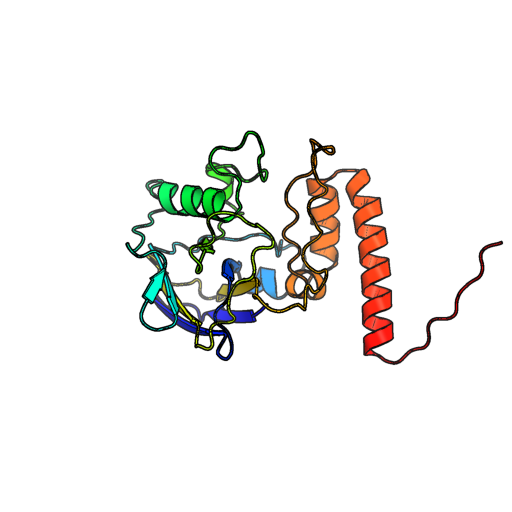ILE A C 1
ATOM 820 O O . ILE A 1 100 ? 9.507 -6.181 10.146 1.00 79.62 100 ILE A O 1
ATOM 824 N N . SER A 1 101 ? 8.849 -5.553 12.189 1.00 84.12 101 SER A N 1
ATOM 825 C CA . SER A 1 101 ? 8.435 -6.900 12.590 1.00 84.12 101 SER A CA 1
ATOM 826 C C . SER A 1 101 ? 7.048 -7.276 12.051 1.00 84.12 101 SER A C 1
ATOM 828 O O . SER A 1 101 ? 6.225 -6.422 11.710 1.00 84.12 101 SER A O 1
ATOM 830 N N . TYR A 1 102 ? 6.741 -8.575 12.056 1.00 88.38 102 TYR A N 1
ATOM 831 C CA . TYR A 1 102 ? 5.432 -9.107 11.659 1.00 88.38 102 TYR A CA 1
ATOM 832 C C . TYR A 1 102 ? 4.252 -8.479 12.426 1.00 88.38 102 TYR A C 1
ATOM 834 O O . TYR A 1 102 ? 3.168 -8.277 11.879 1.00 88.38 102 TYR A O 1
ATOM 842 N N . SER A 1 103 ? 4.434 -8.163 13.711 1.00 89.19 103 SER A N 1
ATOM 843 C CA . SER A 1 103 ? 3.399 -7.510 14.520 1.00 89.19 103 SER A CA 1
ATOM 844 C C . SER A 1 103 ? 3.301 -6.012 14.217 1.00 89.19 103 SER A C 1
ATOM 846 O O . SER A 1 103 ? 2.192 -5.489 14.116 1.00 89.19 103 SER A O 1
ATOM 848 N N . MET A 1 104 ? 4.437 -5.341 14.001 1.00 85.25 104 MET A N 1
ATOM 849 C CA . MET A 1 104 ? 4.505 -3.923 13.620 1.00 85.25 104 MET A CA 1
ATOM 850 C C . MET A 1 104 ? 3.839 -3.641 12.272 1.00 85.25 104 MET A C 1
ATOM 852 O O . MET A 1 104 ? 3.174 -2.614 12.116 1.00 85.25 104 MET A O 1
ATOM 856 N N . PHE A 1 105 ? 3.955 -4.577 11.327 1.00 87.06 105 PHE A N 1
ATOM 857 C CA . PHE A 1 105 ? 3.284 -4.499 10.032 1.00 87.06 105 PHE A CA 1
ATOM 858 C C . PHE A 1 105 ? 1.764 -4.362 10.176 1.00 87.06 105 PHE A C 1
ATOM 860 O O . PHE A 1 105 ? 1.143 -3.539 9.514 1.00 87.06 105 PHE A O 1
ATOM 867 N N . LYS A 1 106 ? 1.155 -5.125 11.090 1.00 91.19 106 LYS A N 1
ATOM 868 C CA . LYS A 1 106 ? -0.283 -5.041 11.368 1.00 91.19 106 LYS A CA 1
ATOM 869 C C . LYS A 1 106 ? -0.666 -3.755 12.099 1.00 91.19 106 LYS A C 1
ATOM 871 O O . LYS A 1 106 ? -1.760 -3.252 11.883 1.00 91.19 106 LYS A O 1
ATOM 876 N N . THR A 1 107 ? 0.168 -3.251 13.006 1.00 84.94 107 THR A N 1
ATOM 877 C CA . THR A 1 107 ? -0.257 -2.197 13.942 1.00 84.94 107 THR A CA 1
ATOM 878 C C . THR A 1 107 ? -0.033 -0.779 13.436 1.00 84.94 107 THR A C 1
ATOM 880 O O . THR A 1 107 ? -0.873 0.076 13.718 1.00 84.94 107 THR A O 1
ATOM 883 N N . ALA A 1 108 ? 1.080 -0.510 12.750 1.00 78.75 108 ALA A N 1
ATOM 884 C CA . ALA A 1 108 ? 1.507 0.865 12.465 1.00 78.75 108 ALA A CA 1
ATOM 885 C C . ALA A 1 108 ? 2.341 1.054 11.188 1.00 78.75 108 ALA A C 1
ATOM 887 O O . ALA A 1 108 ? 2.536 2.195 10.773 1.00 78.75 108 ALA A O 1
ATOM 888 N N . TYR A 1 109 ? 2.840 -0.025 10.581 1.00 84.94 109 TYR A N 1
ATOM 889 C CA . TYR A 1 109 ? 3.785 0.033 9.461 1.00 84.94 109 TYR A CA 1
ATOM 890 C C . TYR A 1 109 ? 3.338 -0.858 8.293 1.00 84.94 109 TYR A C 1
ATOM 892 O O . TYR A 1 109 ? 4.134 -1.596 7.715 1.00 84.94 109 TYR A O 1
ATOM 900 N N . CYS A 1 110 ? 2.044 -0.819 7.961 1.00 90.94 110 CYS A N 1
ATOM 901 C CA . CYS A 1 110 ? 1.486 -1.602 6.862 1.00 90.94 110 CYS A CA 1
ATOM 902 C C . CYS A 1 110 ? 1.806 -0.939 5.518 1.00 90.94 110 CYS A C 1
ATOM 904 O O . CYS A 1 110 ? 1.109 -0.021 5.080 1.00 90.94 110 CYS A O 1
ATOM 906 N N . LEU A 1 111 ? 2.855 -1.424 4.861 1.00 91.75 111 LEU A N 1
ATOM 907 C CA . LEU A 1 111 ? 3.274 -0.983 3.535 1.00 91.75 111 LEU A CA 1
ATOM 908 C C . LEU A 1 111 ? 3.141 -2.127 2.542 1.00 91.75 111 LEU A C 1
ATOM 910 O O . LEU A 1 111 ? 3.492 -3.262 2.852 1.00 91.75 111 LEU A O 1
ATOM 914 N N . TYR A 1 112 ? 2.672 -1.816 1.342 1.00 93.88 112 TYR A N 1
ATOM 915 C CA . TYR A 1 112 ? 2.590 -2.766 0.242 1.00 93.88 112 TYR A CA 1
ATOM 916 C C . TYR A 1 112 ? 3.641 -2.400 -0.790 1.00 93.88 112 TYR A C 1
ATOM 918 O O . TYR A 1 112 ? 3.583 -1.317 -1.375 1.00 93.88 112 TYR A O 1
ATOM 926 N N . VAL A 1 113 ? 4.609 -3.287 -0.988 1.00 90.94 113 VAL A N 1
ATOM 927 C CA . VAL A 1 113 ? 5.687 -3.089 -1.955 1.00 90.94 113 VAL A CA 1
ATOM 928 C C . VAL A 1 113 ? 5.468 -4.035 -3.122 1.00 90.94 113 VAL A C 1
ATOM 930 O O . VAL A 1 113 ? 5.266 -5.231 -2.926 1.00 90.94 113 VAL A O 1
ATOM 933 N N . PHE A 1 114 ? 5.495 -3.486 -4.331 1.00 90.75 114 PHE A N 1
ATOM 934 C CA . PHE A 1 114 ? 5.319 -4.218 -5.576 1.00 90.75 114 PHE A CA 1
ATOM 935 C C . PHE A 1 114 ? 6.560 -4.026 -6.433 1.00 90.75 114 PHE A C 1
ATOM 937 O O . PHE A 1 114 ? 6.856 -2.905 -6.854 1.00 90.75 114 PHE A O 1
ATOM 944 N N . GLN A 1 115 ? 7.261 -5.117 -6.718 1.00 86.75 115 GLN A N 1
ATOM 945 C CA . GLN A 1 115 ? 8.286 -5.142 -7.748 1.00 86.75 115 GLN A CA 1
ATOM 946 C C . GLN A 1 115 ? 7.604 -5.373 -9.103 1.00 86.75 115 GLN A C 1
ATOM 948 O O . GLN A 1 115 ? 6.952 -6.394 -9.317 1.00 86.75 115 GLN A O 1
ATOM 953 N N . MET A 1 116 ? 7.712 -4.409 -10.017 1.00 82.81 116 MET A N 1
ATOM 954 C CA . MET A 1 116 ? 7.056 -4.475 -11.331 1.00 82.81 116 MET A CA 1
ATOM 955 C C . MET A 1 116 ? 7.993 -4.963 -12.442 1.00 82.81 116 MET A C 1
ATOM 957 O O . MET A 1 116 ? 7.526 -5.385 -13.509 1.00 82.81 116 MET A O 1
ATOM 961 N N . THR A 1 117 ? 9.300 -4.998 -12.173 1.00 72.56 117 THR A N 1
ATOM 962 C CA . THR A 1 117 ? 10.304 -5.560 -13.080 1.00 72.56 117 THR A CA 1
ATOM 963 C C . THR A 1 117 ? 10.985 -6.792 -12.504 1.00 72.56 117 THR A C 1
ATOM 965 O O . THR A 1 117 ? 11.450 -6.792 -11.374 1.00 72.56 117 THR A O 1
ATOM 968 N N . ASN A 1 118 ? 11.149 -7.794 -13.367 1.00 59.44 118 ASN A N 1
ATOM 969 C CA . ASN A 1 118 ? 11.947 -9.014 -13.220 1.00 59.44 118 ASN A CA 1
ATOM 970 C C . ASN A 1 118 ? 13.447 -8.835 -12.884 1.00 59.44 118 ASN A C 1
ATOM 972 O O . ASN A 1 118 ? 14.171 -9.828 -12.918 1.00 59.44 118 ASN A O 1
ATOM 976 N N . ALA A 1 119 ? 13.954 -7.625 -12.627 1.00 56.53 119 ALA A N 1
ATOM 977 C CA . ALA A 1 119 ? 15.312 -7.478 -12.117 1.00 56.53 119 ALA A CA 1
ATOM 978 C C . ALA A 1 119 ? 15.315 -8.027 -10.684 1.00 56.53 119 ALA A C 1
ATOM 980 O O . ALA A 1 119 ? 14.769 -7.411 -9.774 1.00 56.53 119 ALA A O 1
ATOM 981 N N . GLN A 1 120 ? 15.856 -9.234 -10.527 1.00 49.22 120 GLN A N 1
ATOM 982 C CA . GLN A 1 120 ? 15.931 -9.963 -9.258 1.00 49.22 120 GLN A CA 1
ATOM 983 C C . GLN A 1 120 ? 16.910 -9.307 -8.266 1.00 49.22 120 GLN A C 1
ATOM 985 O O . GLN A 1 120 ? 16.939 -9.655 -7.092 1.00 49.22 120 GLN A O 1
ATOM 990 N N . GLU A 1 121 ? 17.687 -8.332 -8.734 1.00 50.69 121 GLU A N 1
ATOM 991 C CA . GLU A 1 121 ? 18.665 -7.589 -7.958 1.00 50.69 121 GLU A CA 1
ATOM 992 C C . GLU A 1 121 ? 18.456 -6.091 -8.206 1.00 50.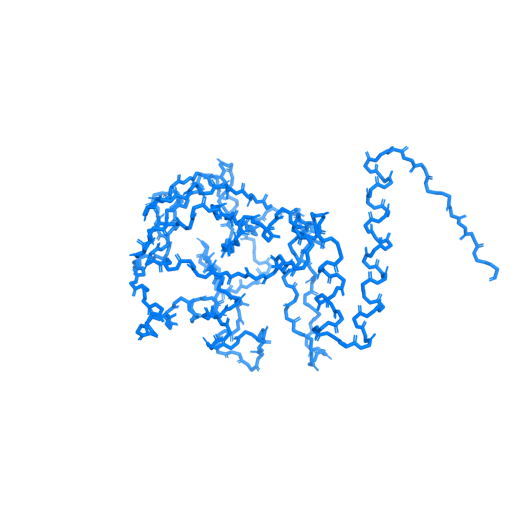69 121 GLU A C 1
ATOM 994 O O . GLU A 1 121 ? 18.220 -5.676 -9.347 1.00 50.69 121 GLU A O 1
ATOM 999 N N . ASP A 1 122 ? 18.653 -5.271 -7.168 1.00 54.06 122 ASP A N 1
ATOM 1000 C CA . ASP A 1 122 ? 18.917 -3.824 -7.282 1.00 54.06 122 ASP A CA 1
ATOM 1001 C C . ASP A 1 122 ? 20.318 -3.586 -7.894 1.00 54.06 122 ASP A C 1
ATOM 1003 O O . ASP A 1 122 ? 21.123 -2.773 -7.448 1.00 54.06 122 ASP A O 1
ATOM 1007 N N . SER A 1 123 ? 20.634 -4.367 -8.925 1.00 50.00 123 SER A N 1
ATOM 1008 C CA . SER A 1 123 ? 21.811 -4.249 -9.756 1.00 50.00 123 SER A CA 1
ATOM 1009 C C . SER A 1 123 ? 21.635 -3.020 -10.650 1.00 50.00 123 SER A C 1
ATOM 1011 O O . SER A 1 123 ? 20.550 -2.831 -11.218 1.00 50.00 123 SER A O 1
ATOM 1013 N N . PRO A 1 124 ? 22.692 -2.212 -10.861 1.00 50.81 124 PRO A N 1
ATOM 1014 C CA . PRO A 1 124 ? 22.702 -1.101 -11.814 1.00 50.81 124 PRO A CA 1
ATOM 1015 C C . PRO A 1 124 ? 22.682 -1.594 -13.277 1.00 50.81 124 PRO A C 1
ATOM 1017 O O . PRO A 1 124 ? 23.222 -0.952 -14.176 1.00 50.81 124 PRO A O 1
ATOM 1020 N N . GLY A 1 125 ? 22.100 -2.769 -13.529 1.00 52.59 125 GLY A N 1
ATOM 1021 C CA . GLY A 1 125 ? 21.821 -3.273 -14.856 1.00 52.59 125 GLY A CA 1
ATOM 1022 C C . GLY A 1 125 ? 20.874 -2.325 -15.582 1.00 52.59 125 GLY A C 1
ATOM 1023 O O . GLY A 1 125 ? 19.875 -1.862 -15.028 1.00 52.59 125 GLY A O 1
ATOM 1024 N N . PHE A 1 126 ? 21.215 -2.039 -16.834 1.00 56.94 126 PHE A N 1
ATOM 1025 C CA . PHE A 1 126 ? 20.410 -1.216 -17.720 1.00 56.94 126 PHE A CA 1
ATOM 1026 C C . PHE A 1 126 ? 19.022 -1.839 -17.874 1.00 56.94 126 PHE A C 1
ATOM 1028 O O . PHE A 1 126 ? 18.873 -2.929 -18.431 1.00 56.94 126 PHE A O 1
ATOM 1035 N N . GLU A 1 127 ? 18.007 -1.149 -17.367 1.00 62.59 127 GLU A N 1
ATOM 1036 C CA . GLU A 1 127 ? 16.623 -1.543 -17.549 1.00 62.59 127 GLU A CA 1
ATOM 1037 C C . GLU A 1 127 ? 15.966 -0.606 -18.557 1.00 62.59 127 GLU A C 1
ATOM 1039 O O . GLU A 1 127 ? 16.106 0.612 -18.477 1.00 62.59 127 GLU A O 1
ATOM 1044 N N . LEU A 1 128 ? 15.262 -1.183 -19.529 1.00 65.88 128 LEU A N 1
ATOM 1045 C CA . LEU A 1 128 ? 14.538 -0.402 -20.523 1.00 65.88 128 LEU A CA 1
ATOM 1046 C C . LEU A 1 128 ? 13.369 0.329 -19.859 1.00 65.88 128 LEU A C 1
ATOM 1048 O O . LEU A 1 128 ? 12.519 -0.312 -19.236 1.00 65.88 128 LEU A O 1
ATOM 1052 N N . ILE A 1 129 ? 13.303 1.645 -20.075 1.00 74.81 129 ILE A N 1
ATOM 1053 C CA . ILE A 1 129 ? 12.146 2.471 -19.722 1.00 74.81 129 ILE A CA 1
ATOM 1054 C C . ILE A 1 129 ? 10.922 1.898 -20.438 1.00 74.81 129 ILE A C 1
ATOM 1056 O O . ILE A 1 129 ? 10.900 1.766 -21.664 1.00 74.81 129 ILE A O 1
ATOM 1060 N N . LYS A 1 130 ? 9.903 1.533 -19.660 1.00 79.31 130 LYS A N 1
ATOM 1061 C CA . LYS A 1 130 ? 8.629 1.034 -20.180 1.00 79.31 130 LYS A CA 1
ATOM 1062 C C . LYS A 1 130 ? 7.611 2.154 -20.110 1.00 79.31 130 LYS A C 1
ATOM 1064 O O . LYS A 1 130 ? 7.230 2.575 -19.021 1.00 79.31 130 LYS A O 1
ATOM 1069 N N . GLU A 1 131 ? 7.134 2.596 -21.261 1.00 84.19 131 GLU A N 1
ATOM 1070 C CA . GLU A 1 131 ? 6.012 3.526 -21.319 1.00 84.19 131 GLU A CA 1
ATOM 1071 C C . GLU A 1 131 ? 4.716 2.808 -20.932 1.00 84.19 131 GLU A C 1
ATOM 1073 O O . GLU A 1 131 ? 4.462 1.669 -21.343 1.00 84.19 131 GLU A O 1
ATOM 1078 N N . GLY A 1 132 ? 3.887 3.463 -20.124 1.00 86.00 132 GLY A N 1
ATOM 1079 C CA . GLY A 1 132 ? 2.596 2.903 -19.755 1.00 86.00 132 GLY A CA 1
ATOM 1080 C C . GLY A 1 132 ? 1.957 3.530 -18.528 1.00 86.00 132 GLY A C 1
ATOM 1081 O O . GLY A 1 132 ? 2.563 4.283 -17.770 1.00 86.00 132 GLY A O 1
ATOM 1082 N N . CYS A 1 133 ? 0.692 3.167 -18.322 1.00 89.94 133 CYS A N 1
ATOM 1083 C CA . CYS A 1 133 ? -0.063 3.582 -17.154 1.00 89.94 133 CYS A CA 1
ATOM 1084 C C . CYS A 1 133 ? -0.064 2.482 -16.091 1.00 89.94 133 CYS A C 1
ATOM 1086 O O . CYS A 1 133 ? -0.430 1.339 -16.361 1.00 89.94 133 CYS A O 1
ATOM 1088 N N . THR A 1 134 ? 0.321 2.862 -14.876 1.00 92.69 134 THR A N 1
ATOM 1089 C CA . THR A 1 134 ? 0.184 2.065 -13.660 1.00 92.69 134 THR A CA 1
ATOM 1090 C C . THR A 1 134 ? -1.028 2.556 -12.883 1.00 92.69 134 THR A C 1
ATOM 1092 O O . THR A 1 134 ? -1.069 3.715 -12.460 1.00 92.69 134 THR A O 1
ATOM 1095 N N . ALA A 1 135 ? -1.998 1.678 -12.659 1.00 95.25 135 ALA A N 1
ATOM 1096 C CA . ALA A 1 135 ? -3.180 1.945 -11.847 1.00 95.25 135 ALA A CA 1
ATOM 1097 C C . ALA A 1 135 ? -3.207 1.044 -10.613 1.00 95.25 135 ALA A C 1
ATOM 1099 O O . ALA A 1 135 ? -2.662 -0.055 -10.634 1.00 95.25 135 ALA A O 1
ATOM 1100 N N . VAL A 1 136 ? -3.828 1.525 -9.539 1.00 96.56 136 VAL A N 1
ATOM 1101 C CA . VAL A 1 136 ? -4.048 0.773 -8.302 1.00 96.56 136 VAL A CA 1
ATOM 1102 C C . VAL A 1 136 ? -5.518 0.423 -8.167 1.00 96.56 136 VAL A C 1
ATOM 1104 O O . VAL A 1 136 ? -6.367 1.284 -8.401 1.00 96.56 136 VAL A O 1
ATOM 1107 N N . ASN A 1 137 ? -5.798 -0.803 -7.729 1.00 97.12 137 ASN A N 1
ATOM 1108 C CA . ASN A 1 137 ? -7.105 -1.217 -7.238 1.00 97.12 137 ASN A CA 1
ATOM 1109 C C . ASN A 1 137 ? -6.964 -1.732 -5.804 1.00 97.12 137 ASN A C 1
ATOM 1111 O O . ASN A 1 137 ? -6.092 -2.544 -5.500 1.00 97.12 137 ASN A O 1
ATOM 1115 N N . ILE A 1 138 ? -7.837 -1.265 -4.919 1.00 97.56 138 ILE A N 1
ATOM 1116 C CA . ILE A 1 138 ? -7.880 -1.657 -3.512 1.00 97.56 138 ILE A CA 1
ATOM 1117 C C . ILE A 1 138 ? -9.298 -2.088 -3.185 1.00 97.56 138 ILE A C 1
ATOM 1119 O O . ILE A 1 138 ? -10.259 -1.404 -3.535 1.00 97.56 138 ILE A O 1
ATOM 1123 N N . ARG A 1 139 ? -9.427 -3.206 -2.475 1.00 97.69 139 ARG A N 1
ATOM 1124 C CA . ARG A 1 139 ? -10.685 -3.668 -1.890 1.00 97.69 139 ARG A CA 1
ATOM 1125 C C . ARG A 1 139 ? -10.521 -3.751 -0.385 1.00 97.69 139 ARG A C 1
ATOM 1127 O O . ARG A 1 139 ? -9.557 -4.336 0.105 1.00 97.69 139 ARG A O 1
ATOM 1134 N N . PHE A 1 140 ? -11.486 -3.224 0.347 1.00 97.38 140 PHE A N 1
ATOM 1135 C CA . PHE A 1 140 ? -11.516 -3.222 1.802 1.00 97.38 140 PHE A CA 1
ATOM 1136 C C . PHE A 1 140 ? -12.511 -4.270 2.314 1.00 97.38 140 PHE A C 1
ATOM 1138 O O . PHE A 1 140 ? -13.570 -4.490 1.728 1.00 97.38 140 PHE A O 1
ATOM 1145 N N . ALA A 1 141 ? -12.161 -4.946 3.405 1.00 96.81 141 ALA A N 1
ATOM 1146 C CA . ALA A 1 141 ? -13.056 -5.853 4.120 1.00 96.81 141 ALA A CA 1
ATOM 1147 C C . ALA A 1 141 ? -14.100 -5.090 4.953 1.00 96.81 141 ALA A C 1
ATOM 1149 O O . ALA A 1 141 ? -15.160 -5.630 5.255 1.00 96.81 141 ALA A O 1
ATOM 1150 N N . GLU A 1 142 ? -13.805 -3.840 5.314 1.00 96.12 142 GLU A N 1
ATOM 1151 C CA . GLU A 1 142 ? -14.703 -2.933 6.026 1.00 96.12 142 GLU A CA 1
ATOM 1152 C C . GLU A 1 142 ? -14.755 -1.584 5.312 1.00 96.12 142 GLU A C 1
ATOM 1154 O O . GLU A 1 142 ? -13.826 -1.227 4.590 1.00 96.12 142 GLU A O 1
ATOM 1159 N N . ALA A 1 143 ? -15.831 -0.827 5.523 1.00 96.50 143 ALA A N 1
ATOM 1160 C CA . ALA A 1 143 ? -15.948 0.503 4.945 1.00 96.50 143 ALA A CA 1
ATOM 1161 C C . ALA A 1 143 ? -14.797 1.408 5.410 1.00 96.50 143 ALA A C 1
ATOM 1163 O O . ALA A 1 143 ? -14.464 1.455 6.598 1.00 96.50 143 ALA A O 1
ATOM 1164 N N . VAL A 1 144 ? -14.235 2.176 4.476 1.00 96.12 144 VAL A N 1
ATOM 1165 C CA . VAL A 1 144 ? -13.242 3.210 4.783 1.00 96.12 144 VAL A CA 1
ATOM 1166 C C . VAL A 1 144 ? -13.819 4.162 5.846 1.00 96.12 144 VAL A C 1
ATOM 1168 O O . VAL A 1 144 ? -14.966 4.597 5.695 1.00 96.12 144 VAL A O 1
ATOM 1171 N N . PRO A 1 145 ? -13.061 4.518 6.903 1.00 94.50 145 PRO A N 1
ATOM 1172 C CA . PRO A 1 145 ? -13.539 5.418 7.951 1.00 94.50 145 PRO A CA 1
ATOM 1173 C C . PRO A 1 145 ? -14.096 6.733 7.397 1.00 94.50 145 PRO A C 1
ATOM 1175 O O . PRO A 1 145 ? -13.584 7.261 6.411 1.00 94.50 145 PRO A O 1
ATOM 1178 N N . ASN A 1 146 ? -15.104 7.303 8.064 1.00 92.75 146 ASN A N 1
ATOM 1179 C CA . ASN A 1 146 ? -15.788 8.528 7.615 1.00 92.75 146 ASN A CA 1
ATOM 1180 C C . ASN A 1 146 ? -14.843 9.721 7.395 1.00 92.75 146 ASN A C 1
ATOM 1182 O O . ASN A 1 146 ? -15.096 10.563 6.540 1.00 92.75 146 ASN A O 1
ATOM 1186 N N . GLU A 1 147 ? -13.738 9.777 8.139 1.00 90.50 147 GLU A N 1
ATOM 1187 C CA . GLU A 1 147 ? -12.716 10.826 8.031 1.00 90.50 147 GLU A CA 1
ATOM 1188 C C . GLU A 1 147 ? -11.897 10.753 6.726 1.00 90.50 147 GLU A C 1
ATOM 1190 O O . GLU A 1 147 ? -11.166 11.690 6.390 1.00 90.50 147 GLU A O 1
ATOM 1195 N N . GLY A 1 148 ? -12.033 9.649 5.987 1.00 93.38 148 GLY A N 1
ATOM 1196 C CA . GLY A 1 148 ? -11.280 9.348 4.782 1.00 93.38 148 GLY A CA 1
ATOM 1197 C C . GLY A 1 148 ? -9.854 8.879 5.062 1.00 93.38 148 GLY A C 1
ATOM 1198 O O . GLY A 1 148 ? -9.293 9.038 6.151 1.00 93.38 148 GLY A O 1
ATOM 1199 N N . VAL A 1 149 ? -9.257 8.282 4.039 1.00 94.44 149 VAL A N 1
ATOM 1200 C CA . VAL A 1 149 ? -7.902 7.726 4.083 1.00 94.44 149 VAL A CA 1
ATOM 1201 C C . VAL A 1 149 ? -7.112 8.309 2.930 1.00 94.44 149 VAL A C 1
ATOM 1203 O O . VAL A 1 149 ? -7.608 8.390 1.810 1.00 94.44 149 VAL A O 1
ATOM 1206 N N . THR A 1 150 ? -5.877 8.712 3.193 1.00 93.38 150 THR A N 1
ATOM 1207 C CA . THR A 1 150 ? -4.960 9.153 2.150 1.00 93.38 150 THR A CA 1
ATOM 1208 C C . THR A 1 150 ? -4.053 8.001 1.766 1.00 93.38 150 THR A C 1
ATOM 1210 O O . THR A 1 150 ? -3.311 7.466 2.590 1.00 93.38 150 THR A O 1
ATOM 1213 N N . LEU A 1 151 ? -4.099 7.641 0.490 1.00 92.62 151 LEU A N 1
ATOM 1214 C CA . LEU A 1 151 ? -3.135 6.761 -0.138 1.00 92.62 151 LEU A CA 1
ATOM 1215 C C . LEU A 1 151 ? -1.898 7.563 -0.518 1.00 92.62 151 LEU A C 1
ATOM 1217 O O . LEU A 1 151 ? -1.999 8.610 -1.157 1.00 92.62 151 LEU A O 1
ATOM 1221 N N . ILE A 1 152 ? -0.733 7.041 -0.161 1.00 89.50 152 ILE A N 1
ATOM 1222 C CA . ILE A 1 152 ? 0.568 7.577 -0.541 1.00 89.50 152 ILE A CA 1
ATOM 1223 C C . ILE A 1 152 ? 1.262 6.504 -1.367 1.00 89.50 152 ILE A C 1
ATOM 1225 O O . ILE A 1 152 ? 1.528 5.412 -0.874 1.00 89.50 152 ILE A O 1
ATOM 1229 N N . ALA A 1 153 ? 1.535 6.824 -2.627 1.00 89.50 153 ALA A N 1
ATOM 1230 C CA . ALA A 1 153 ? 2.279 5.986 -3.546 1.00 89.50 153 ALA A CA 1
ATOM 1231 C C . ALA A 1 153 ? 3.644 6.619 -3.824 1.00 89.50 153 ALA A C 1
ATOM 1233 O O . ALA A 1 153 ? 3.756 7.749 -4.313 1.00 89.50 153 ALA A O 1
ATOM 1234 N N . TYR A 1 154 ? 4.694 5.869 -3.540 1.00 86.44 154 TYR A N 1
ATOM 1235 C CA . TYR A 1 154 ? 6.042 6.155 -3.994 1.00 86.44 154 TYR A CA 1
ATOM 1236 C C . TYR A 1 154 ? 6.404 5.184 -5.115 1.00 86.44 154 TYR A C 1
ATOM 1238 O O . TYR A 1 154 ? 5.959 4.040 -5.113 1.00 86.44 154 TYR A O 1
ATOM 1246 N N . ALA A 1 155 ? 7.180 5.659 -6.078 1.00 82.69 155 ALA A N 1
ATOM 1247 C CA . ALA A 1 155 ? 7.625 4.877 -7.215 1.00 82.69 155 ALA A CA 1
ATOM 1248 C C . ALA A 1 155 ? 9.110 5.118 -7.425 1.00 82.69 155 ALA A C 1
ATOM 1250 O O . ALA A 1 155 ? 9.543 6.272 -7.406 1.00 82.69 155 ALA A O 1
ATOM 1251 N N . ASP A 1 156 ? 9.831 4.025 -7.630 1.00 78.75 156 ASP A N 1
ATOM 1252 C CA . ASP A 1 156 ? 11.195 4.025 -8.127 1.00 78.75 156 ASP A CA 1
ATOM 1253 C C . ASP A 1 156 ? 11.157 3.838 -9.648 1.00 78.75 156 ASP A C 1
ATOM 1255 O O . ASP A 1 156 ? 10.524 2.900 -10.146 1.00 78.75 156 ASP A O 1
ATOM 1259 N N . MET A 1 157 ? 11.762 4.768 -10.381 1.00 75.88 157 MET A N 1
ATOM 1260 C CA . MET A 1 157 ? 11.663 4.888 -11.840 1.00 75.88 157 MET A CA 1
ATOM 1261 C C . MET A 1 157 ? 13.018 4.556 -12.469 1.00 75.88 157 MET A C 1
ATOM 1263 O O . MET A 1 157 ? 14.051 4.677 -11.822 1.00 75.88 157 MET A O 1
ATOM 1267 N N . SER A 1 158 ? 13.033 4.126 -13.728 1.00 62.25 158 SER A N 1
ATOM 1268 C CA . SER A 1 158 ? 14.250 3.597 -14.363 1.00 62.25 158 SER A CA 1
ATOM 1269 C C . SER A 1 158 ? 15.201 4.663 -14.936 1.00 62.25 158 SER A C 1
ATOM 1271 O O . SER A 1 158 ? 16.339 4.342 -15.271 1.00 62.25 158 SER A O 1
ATOM 1273 N N . GLY A 1 159 ? 14.772 5.926 -15.039 1.00 54.50 159 GLY A N 1
ATOM 1274 C CA . GLY A 1 159 ? 15.582 7.016 -15.599 1.00 54.50 159 GLY A CA 1
ATOM 1275 C C . GLY A 1 159 ? 16.723 7.519 -14.695 1.00 54.50 159 GLY A C 1
ATOM 1276 O O . GLY A 1 159 ? 16.629 7.472 -13.474 1.00 54.50 159 GLY A O 1
ATOM 1277 N N . GLU A 1 160 ? 17.764 8.114 -15.301 1.00 40.41 160 GLU A N 1
ATOM 1278 C CA . GLU A 1 160 ? 18.960 8.721 -14.658 1.00 40.41 160 GLU A CA 1
ATOM 1279 C C . GLU A 1 160 ? 18.676 9.822 -13.609 1.00 40.41 160 GLU A C 1
ATOM 1281 O O . GLU A 1 160 ? 19.594 10.346 -12.976 1.00 40.41 160 GLU A O 1
ATOM 1286 N N . ASN A 1 161 ? 17.412 10.166 -13.365 1.00 34.69 161 ASN A N 1
ATOM 1287 C CA . ASN A 1 161 ? 17.012 11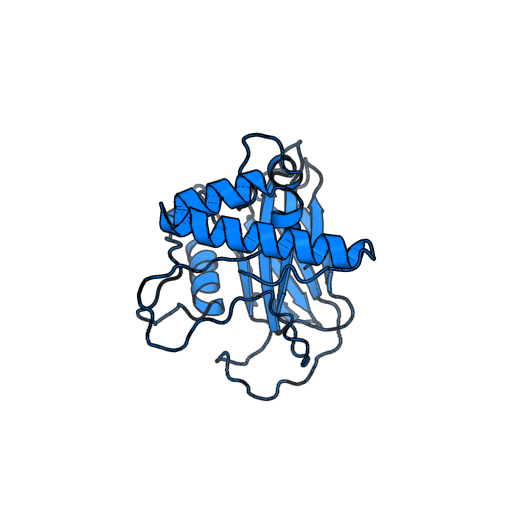.052 -12.282 1.00 34.69 161 ASN A CA 1
ATOM 1288 C C . ASN A 1 161 ? 16.875 10.261 -10.977 1.00 34.69 161 ASN A C 1
ATOM 1290 O O . ASN A 1 161 ? 15.786 10.161 -10.410 1.00 34.69 161 ASN A O 1
ATOM 1294 N N . TYR A 1 162 ? 18.005 9.777 -10.457 1.00 42.88 162 TYR A N 1
ATOM 1295 C CA . TYR A 1 162 ? 18.156 9.554 -9.022 1.00 42.88 162 TYR A CA 1
ATOM 1296 C C . TYR A 1 162 ? 17.996 10.916 -8.329 1.00 42.88 162 TYR A C 1
ATOM 1298 O O . TYR A 1 162 ? 18.977 11.591 -8.005 1.00 42.88 162 TYR A O 1
ATOM 1306 N N . SER A 1 163 ? 16.757 11.381 -8.120 1.00 34.12 163 SER A N 1
ATOM 1307 C CA . SER A 1 163 ? 16.545 12.376 -7.079 1.00 34.12 163 SER A CA 1
ATOM 1308 C C . SER A 1 163 ? 16.964 11.683 -5.791 1.00 34.12 163 SER A C 1
ATOM 1310 O O . SER A 1 163 ? 16.517 10.587 -5.458 1.00 34.12 163 SER A O 1
ATOM 1312 N N . SER A 1 164 ? 17.907 12.309 -5.108 1.00 37.03 164 SER A N 1
ATOM 1313 C CA . SER A 1 164 ? 18.529 11.907 -3.849 1.00 37.03 164 SER A CA 1
ATOM 1314 C C . SER A 1 164 ? 17.550 11.847 -2.666 1.00 37.03 164 SER A C 1
ATOM 1316 O O . SER A 1 164 ? 17.917 12.132 -1.528 1.00 37.03 164 SER A O 1
ATOM 1318 N N . ASP A 1 165 ? 16.285 11.520 -2.924 1.00 36.69 165 ASP A N 1
ATOM 1319 C CA . ASP A 1 165 ? 15.236 11.380 -1.928 1.00 36.69 165 ASP A CA 1
ATOM 1320 C C . ASP A 1 165 ? 15.155 9.939 -1.381 1.00 36.69 165 ASP A C 1
ATOM 1322 O O . ASP A 1 165 ? 14.529 9.728 -0.344 1.00 36.69 165 ASP A O 1
ATOM 1326 N N . PHE A 1 166 ? 15.863 8.976 -1.993 1.00 35.56 166 PHE A N 1
ATOM 1327 C CA . PHE A 1 166 ? 16.356 7.792 -1.286 1.00 35.56 166 PHE A CA 1
ATOM 1328 C C . PHE A 1 166 ? 17.750 8.124 -0.745 1.00 35.56 166 PHE A C 1
ATOM 1330 O O . PHE A 1 166 ? 18.689 8.363 -1.507 1.00 35.56 166 PHE A O 1
ATOM 1337 N N . VAL A 1 167 ? 17.888 8.179 0.580 1.00 32.28 167 VAL A N 1
ATOM 1338 C CA . VAL A 1 167 ? 19.209 8.095 1.209 1.00 32.28 167 VAL A CA 1
ATOM 1339 C C . VAL A 1 167 ? 19.816 6.784 0.721 1.00 32.28 167 VAL A C 1
ATOM 1341 O O . VAL A 1 167 ? 19.245 5.725 0.967 1.00 32.28 167 VAL A O 1
ATOM 1344 N N . GLN A 1 168 ? 20.923 6.853 -0.021 1.00 30.09 168 GLN A N 1
ATOM 1345 C CA . GLN A 1 168 ? 21.685 5.661 -0.381 1.00 30.09 168 GLN A CA 1
ATOM 1346 C C . GLN A 1 168 ? 21.972 4.861 0.891 1.00 30.09 168 GLN A C 1
ATOM 1348 O O . GLN A 1 168 ? 22.486 5.415 1.863 1.00 30.09 168 GLN A O 1
ATOM 1353 N N . MET A 1 169 ? 21.661 3.565 0.869 1.00 29.97 169 MET A N 1
ATOM 1354 C CA . MET A 1 169 ? 22.212 2.634 1.844 1.00 29.97 169 MET A CA 1
ATOM 1355 C C . MET A 1 169 ? 23.739 2.662 1.696 1.00 29.97 169 MET A C 1
ATOM 1357 O O . MET A 1 169 ? 24.228 2.413 0.589 1.00 29.97 169 MET A O 1
ATOM 1361 N N . PRO A 1 170 ? 24.510 3.001 2.744 1.00 22.75 170 PRO A N 1
ATOM 1362 C CA . PRO A 1 170 ? 25.947 2.820 2.684 1.00 22.75 170 PRO A CA 1
ATOM 1363 C C . PRO A 1 170 ? 26.234 1.323 2.555 1.00 22.75 170 PRO A C 1
ATOM 1365 O O . PRO A 1 170 ? 25.681 0.494 3.276 1.00 22.75 170 PRO A O 1
ATOM 1368 N N . SER A 1 171 ? 27.090 0.983 1.598 1.00 30.67 171 SER A N 1
ATOM 1369 C CA . SER A 1 171 ? 27.600 -0.368 1.410 1.00 30.67 171 SER A CA 1
ATOM 1370 C C . SER A 1 171 ? 28.309 -0.874 2.674 1.00 30.67 171 SER A C 1
ATOM 1372 O O . SER A 1 171 ? 29.164 -0.182 3.226 1.00 30.67 171 SER A O 1
ATOM 1374 N N . SER A 1 172 ? 27.925 -2.089 3.067 1.00 32.25 172 SER A N 1
ATOM 1375 C CA . SER A 1 172 ? 28.582 -3.106 3.912 1.00 32.25 172 SER A CA 1
ATOM 1376 C C . SER A 1 172 ? 29.120 -2.793 5.314 1.00 32.25 172 SER A C 1
ATOM 1378 O O . SER A 1 172 ? 29.304 -3.754 6.054 1.00 32.25 172 SER A O 1
ATOM 1380 N N . ASP A 1 173 ? 29.327 -1.544 5.739 1.00 26.00 173 ASP A N 1
ATOM 1381 C CA . ASP A 1 173 ? 30.123 -1.297 6.963 1.00 26.00 173 ASP A CA 1
ATOM 1382 C C . ASP A 1 173 ? 29.371 -0.588 8.112 1.00 26.00 173 ASP A C 1
ATOM 1384 O O . ASP A 1 173 ? 29.969 -0.256 9.134 1.00 26.00 173 ASP A O 1
ATOM 1388 N N . ALA A 1 174 ? 28.052 -0.394 8.007 1.00 28.64 174 ALA A N 1
ATOM 1389 C CA . ALA A 1 174 ? 27.243 0.264 9.043 1.00 28.64 174 ALA A CA 1
ATOM 1390 C C . ALA A 1 174 ? 26.074 -0.615 9.518 1.00 28.64 174 ALA A C 1
ATOM 1392 O O . ALA A 1 174 ? 24.899 -0.323 9.302 1.00 28.64 174 ALA A O 1
ATOM 1393 N N . VAL A 1 175 ? 26.410 -1.706 10.204 1.00 28.61 175 VAL A N 1
ATOM 1394 C CA . VAL A 1 175 ? 25.460 -2.503 10.988 1.00 28.61 175 VAL A CA 1
ATOM 1395 C C . VAL A 1 175 ? 24.980 -1.637 12.158 1.00 28.61 175 VAL A C 1
ATOM 1397 O O . VAL A 1 175 ? 25.707 -1.525 13.138 1.00 28.61 175 VAL A O 1
ATOM 1400 N N . HIS A 1 176 ? 23.831 -0.955 12.016 1.00 27.70 176 HIS A N 1
ATOM 1401 C CA . HIS A 1 176 ? 22.850 -0.629 13.082 1.00 27.70 176 HIS A CA 1
ATOM 1402 C C . HIS A 1 176 ? 21.766 0.411 12.716 1.00 27.70 176 HIS A C 1
ATOM 1404 O O . HIS A 1 176 ? 20.996 0.799 13.595 1.00 27.70 176 HIS A O 1
ATOM 1410 N N . GLU A 1 177 ? 21.615 0.847 11.464 1.00 26.06 177 GLU A N 1
ATOM 1411 C CA . GLU A 1 177 ? 20.659 1.920 11.141 1.00 26.06 177 GLU A CA 1
ATOM 1412 C C . GLU A 1 177 ? 19.454 1.426 10.328 1.00 26.06 177 GLU A C 1
ATOM 1414 O O . GLU A 1 177 ? 19.575 0.947 9.204 1.00 26.06 177 GLU A O 1
ATOM 1419 N N . GLY A 1 178 ? 18.267 1.518 10.941 1.00 27.72 178 GLY A N 1
ATOM 1420 C CA . GLY A 1 178 ? 16.995 1.105 10.349 1.00 27.72 178 GLY A CA 1
ATOM 1421 C C . GLY A 1 178 ? 16.602 1.921 9.114 1.00 27.72 178 GLY A C 1
ATOM 1422 O O . GLY A 1 178 ? 17.017 3.066 8.932 1.00 27.72 178 GLY A O 1
ATOM 1423 N N . ILE A 1 179 ? 15.746 1.334 8.274 1.00 36.16 179 ILE A N 1
ATOM 1424 C CA . ILE A 1 179 ? 15.267 1.962 7.040 1.00 36.16 179 ILE A CA 1
ATOM 1425 C C . ILE A 1 179 ? 14.418 3.194 7.376 1.00 36.16 179 ILE A C 1
ATOM 1427 O O . ILE A 1 179 ? 13.286 3.085 7.850 1.00 36.16 179 ILE A O 1
ATOM 1431 N N . VAL A 1 180 ? 14.938 4.382 7.068 1.00 37.53 180 VAL A N 1
ATOM 1432 C CA . VAL A 1 180 ? 14.153 5.619 7.076 1.00 37.53 180 VAL A CA 1
ATOM 1433 C C . VAL A 1 180 ? 13.480 5.761 5.716 1.00 37.53 180 VAL A C 1
ATOM 1435 O O . VAL A 1 180 ? 14.073 6.252 4.757 1.00 37.53 180 VAL A O 1
ATOM 1438 N N . LEU A 1 181 ? 12.216 5.346 5.623 1.00 42.88 181 LEU A N 1
ATOM 1439 C CA . LEU A 1 181 ? 11.369 5.673 4.475 1.00 42.88 181 LEU A CA 1
ATOM 1440 C C . LEU A 1 181 ? 11.052 7.176 4.508 1.00 42.88 181 LEU A C 1
ATOM 1442 O O . LEU A 1 181 ? 10.052 7.626 5.073 1.00 42.88 181 LEU A O 1
ATOM 1446 N N . CYS A 1 182 ? 11.956 7.974 3.943 1.00 40.53 182 CYS A N 1
ATOM 1447 C CA . CYS A 1 182 ? 11.787 9.411 3.785 1.00 40.53 182 CYS A CA 1
ATOM 1448 C C . CYS A 1 182 ? 10.726 9.677 2.716 1.00 40.53 182 CYS A C 1
ATOM 1450 O O . CYS A 1 182 ? 11.000 9.643 1.522 1.00 40.53 182 CYS A O 1
ATOM 1452 N N . PHE A 1 183 ? 9.499 9.963 3.143 1.00 47.22 183 PHE A N 1
ATOM 1453 C CA . PHE A 1 183 ? 8.441 10.438 2.260 1.00 47.22 183 PHE A CA 1
ATOM 1454 C C . PHE A 1 183 ? 8.446 11.982 2.245 1.00 47.22 183 PHE A C 1
ATOM 1456 O O . PHE A 1 183 ? 7.839 12.587 3.132 1.00 47.22 183 PHE A O 1
ATOM 1463 N N . PRO A 1 184 ? 9.120 12.653 1.287 1.00 47.31 184 PRO A N 1
ATOM 1464 C CA . PRO A 1 184 ? 9.362 14.100 1.338 1.00 47.31 184 PRO A CA 1
ATOM 1465 C C . PRO A 1 184 ? 8.085 14.945 1.484 1.00 47.31 184 PRO A C 1
ATOM 1467 O O . PRO A 1 184 ? 8.079 15.877 2.288 1.00 47.31 184 PRO A O 1
ATOM 1470 N N . ASP A 1 185 ? 6.980 14.579 0.824 1.00 43.00 185 ASP A N 1
ATOM 1471 C CA . ASP A 1 185 ? 5.715 15.334 0.920 1.00 43.00 185 ASP A CA 1
ATOM 1472 C C . ASP A 1 185 ? 5.028 15.178 2.288 1.00 43.00 185 ASP A C 1
ATOM 1474 O O . ASP A 1 185 ? 4.360 16.092 2.773 1.00 43.00 185 ASP A O 1
ATOM 1478 N N . VAL A 1 186 ? 5.185 14.016 2.929 1.00 45.78 186 VAL A N 1
ATOM 1479 C CA . VAL A 1 186 ? 4.643 13.736 4.270 1.00 45.78 186 VAL A CA 1
ATOM 1480 C C . VAL A 1 186 ? 5.398 14.553 5.316 1.00 45.78 186 VAL A C 1
ATOM 1482 O O . VAL A 1 186 ? 4.801 15.134 6.228 1.00 45.78 186 VAL A O 1
ATOM 1485 N N . ILE A 1 187 ? 6.716 14.654 5.134 1.00 48.09 187 ILE A N 1
ATOM 1486 C CA . ILE A 1 187 ? 7.586 15.444 5.997 1.00 48.09 187 ILE A CA 1
ATOM 1487 C C . ILE A 1 187 ? 7.309 16.947 5.835 1.00 48.09 187 ILE A C 1
ATOM 1489 O O . ILE A 1 187 ? 7.274 17.675 6.830 1.00 48.09 187 ILE A O 1
ATOM 1493 N N . GLU A 1 188 ? 7.056 17.427 4.611 1.00 49.25 188 GLU A N 1
ATOM 1494 C CA . GLU A 1 188 ? 6.746 18.843 4.364 1.00 49.25 188 GLU A CA 1
ATOM 1495 C C . GLU A 1 188 ? 5.452 19.281 5.071 1.00 49.25 188 GLU A C 1
ATOM 1497 O O . GLU A 1 188 ? 5.398 20.397 5.600 1.00 49.25 188 GLU A O 1
ATOM 1502 N N . LYS A 1 189 ? 4.454 18.386 5.147 1.00 47.16 189 LYS A N 1
ATOM 1503 C CA . LYS A 1 189 ? 3.140 18.634 5.768 1.00 47.16 189 LYS A CA 1
ATOM 1504 C C . LYS A 1 189 ? 3.126 18.545 7.294 1.00 47.16 189 LYS A C 1
ATOM 1506 O O . LYS A 1 189 ? 2.239 19.115 7.920 1.00 47.16 189 LYS A O 1
ATOM 1511 N N . SER A 1 190 ? 4.091 17.863 7.913 1.00 48.69 190 SER A N 1
ATOM 1512 C CA . SER A 1 190 ? 4.094 17.635 9.370 1.00 48.69 190 SER A CA 1
ATOM 1513 C C . SER A 1 190 ? 5.509 17.604 9.984 1.00 48.69 190 SER A C 1
ATOM 1515 O O . SER A 1 190 ? 5.921 16.622 10.610 1.00 48.69 190 SER A O 1
ATOM 1517 N N . PRO A 1 191 ? 6.272 18.708 9.868 1.00 53.22 191 PRO A N 1
ATOM 1518 C CA . PRO A 1 191 ? 7.690 18.757 10.237 1.00 53.22 191 PRO A CA 1
ATOM 1519 C C . PRO A 1 191 ? 7.950 18.475 11.725 1.00 53.22 191 PRO A C 1
ATOM 1521 O O . PRO A 1 191 ? 8.975 17.897 12.072 1.00 53.22 191 PRO A O 1
ATOM 1524 N N . ILE A 1 192 ? 7.010 18.838 12.605 1.00 50.81 192 ILE A N 1
ATOM 1525 C CA . ILE A 1 192 ? 7.107 18.605 14.055 1.00 50.81 192 ILE A CA 1
ATOM 1526 C C . ILE A 1 192 ? 6.989 17.111 14.377 1.00 50.81 192 ILE A C 1
ATOM 1528 O O . ILE A 1 192 ? 7.749 16.586 15.187 1.00 50.81 192 ILE A O 1
ATOM 1532 N N . ASN A 1 193 ? 6.076 16.404 13.708 1.00 43.53 193 ASN A N 1
ATOM 1533 C CA . ASN A 1 193 ? 5.880 14.975 13.937 1.00 43.53 193 ASN A CA 1
ATOM 1534 C C . ASN A 1 193 ? 7.025 14.148 13.338 1.00 43.53 193 ASN A C 1
ATOM 1536 O O . ASN A 1 193 ? 7.391 13.132 13.917 1.00 43.53 193 ASN A O 1
ATOM 1540 N N . PHE A 1 194 ? 7.645 14.601 12.242 1.00 51.78 194 PHE A N 1
ATOM 1541 C CA . PHE A 1 194 ? 8.892 14.013 11.737 1.00 51.78 194 PHE A CA 1
ATOM 1542 C C . PHE A 1 194 ? 10.067 14.218 12.699 1.00 51.78 194 PHE A C 1
ATOM 1544 O O . PHE A 1 194 ? 10.806 13.276 12.966 1.00 51.78 194 PHE A O 1
ATOM 1551 N N . PHE A 1 195 ? 10.207 15.418 13.271 1.00 44.88 195 PHE A N 1
ATOM 1552 C CA . PHE A 1 195 ? 11.228 15.718 14.278 1.00 44.88 195 PHE A CA 1
ATOM 1553 C C . PHE A 1 195 ? 11.070 14.828 15.522 1.00 44.88 195 PHE A C 1
ATOM 1555 O O . PHE A 1 195 ? 12.034 14.225 15.985 1.00 44.88 195 PHE A O 1
ATOM 1562 N N . LEU A 1 196 ? 9.836 14.667 16.011 1.00 41.22 196 LEU A N 1
ATOM 1563 C CA . LEU A 1 196 ? 9.514 13.739 17.099 1.00 41.22 196 LEU A CA 1
ATOM 1564 C C . LEU A 1 196 ? 9.756 12.274 16.705 1.00 41.22 196 LEU A C 1
ATOM 1566 O O . LEU A 1 196 ? 10.276 11.522 17.519 1.00 41.22 196 LEU A O 1
ATOM 1570 N N . CYS A 1 197 ? 9.436 11.873 15.470 1.00 47.09 197 CYS A N 1
ATOM 1571 C CA . CYS A 1 197 ? 9.687 10.525 14.949 1.00 47.09 197 CYS A CA 1
ATOM 1572 C C . CYS A 1 197 ? 11.189 10.196 14.912 1.00 47.09 197 CYS A C 1
ATOM 1574 O O . CYS A 1 197 ? 11.592 9.145 15.399 1.00 47.09 197 CYS A O 1
ATOM 1576 N N . LEU A 1 198 ? 12.026 11.115 14.417 1.00 47.03 198 LEU A N 1
ATOM 1577 C CA . LEU A 1 198 ? 13.487 10.973 14.407 1.00 47.03 198 LEU A CA 1
ATOM 1578 C C . LEU A 1 198 ? 14.062 10.844 15.822 1.00 47.03 198 LEU A C 1
ATOM 1580 O O . LEU A 1 198 ? 14.922 10.002 16.058 1.00 47.03 198 LEU A O 1
ATOM 1584 N N . ILE A 1 199 ? 13.561 11.630 16.777 1.00 45.66 199 ILE A N 1
ATOM 1585 C CA . ILE A 1 199 ? 13.965 11.521 18.186 1.00 45.66 199 ILE A CA 1
ATOM 1586 C C . ILE A 1 199 ? 13.516 10.185 18.792 1.00 45.66 199 ILE A C 1
ATOM 1588 O O . ILE A 1 199 ? 14.278 9.565 19.528 1.00 45.66 199 ILE A O 1
ATOM 1592 N N . TYR A 1 200 ? 12.306 9.719 18.475 1.00 40.41 200 TYR A N 1
ATOM 1593 C CA . TYR A 1 200 ? 11.789 8.440 18.970 1.00 40.41 200 TYR A CA 1
ATOM 1594 C C . TYR A 1 200 ? 12.519 7.227 18.377 1.00 40.41 200 TYR A C 1
ATOM 1596 O O . TYR A 1 200 ? 12.731 6.252 19.092 1.00 40.41 200 TYR A O 1
ATOM 1604 N N . LEU A 1 201 ? 12.903 7.275 17.098 1.00 41.81 201 LEU A N 1
ATOM 1605 C CA . LEU A 1 201 ? 13.588 6.177 16.407 1.00 41.81 201 LEU A CA 1
ATOM 1606 C C . LEU A 1 201 ? 15.090 6.118 16.718 1.00 41.81 201 LEU A C 1
ATOM 1608 O O . LEU A 1 201 ? 15.640 5.026 16.805 1.00 41.81 201 LEU A O 1
ATOM 1612 N N . PHE A 1 202 ? 15.747 7.269 16.903 1.00 43.91 202 PHE A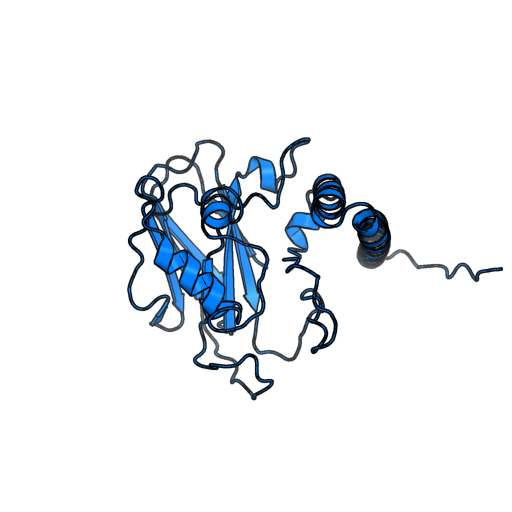 N 1
ATOM 1613 C CA . PHE A 1 202 ? 17.213 7.357 16.999 1.00 43.91 202 PHE A CA 1
ATOM 1614 C C . PHE A 1 202 ? 17.730 7.950 18.321 1.00 43.91 202 PHE A C 1
ATOM 1616 O O . PHE A 1 202 ? 18.930 8.188 18.475 1.00 43.91 202 PHE A O 1
ATOM 1623 N N . GLY A 1 203 ? 16.856 8.225 19.293 1.00 45.84 203 GLY A N 1
ATOM 1624 C CA . GLY A 1 203 ? 17.248 8.804 20.580 1.00 45.84 203 GLY A CA 1
ATOM 1625 C C . GLY A 1 203 ? 17.986 10.143 20.428 1.00 45.84 203 GLY A C 1
ATOM 1626 O O . GLY A 1 203 ? 17.628 10.981 19.598 1.00 45.84 203 GLY A O 1
ATOM 1627 N N . ALA A 1 204 ? 19.045 10.361 21.217 1.00 44.12 204 ALA A N 1
ATOM 1628 C CA . ALA A 1 204 ? 19.823 11.605 21.191 1.00 44.12 204 ALA A CA 1
ATOM 1629 C C . ALA A 1 204 ? 20.466 11.898 19.818 1.00 44.12 204 ALA A C 1
ATOM 1631 O O . ALA A 1 204 ? 20.545 13.065 19.431 1.00 44.12 204 ALA A O 1
ATOM 1632 N N . ALA A 1 205 ? 20.842 10.871 19.044 1.00 46.53 205 ALA A N 1
ATOM 1633 C CA . ALA A 1 205 ? 21.372 11.031 17.684 1.00 46.53 205 ALA A CA 1
ATOM 1634 C C . ALA A 1 205 ? 20.317 11.580 16.702 1.00 46.53 205 ALA A C 1
ATOM 1636 O O . ALA A 1 205 ? 20.643 12.350 15.795 1.00 46.53 205 ALA A O 1
ATOM 1637 N N . GLY A 1 206 ? 19.036 11.284 16.946 1.00 45.47 206 GLY A N 1
ATOM 1638 C CA . GLY A 1 206 ? 17.912 11.800 16.165 1.00 45.47 206 GLY A CA 1
ATOM 1639 C C . GLY A 1 206 ? 17.799 13.325 16.184 1.00 45.47 206 GLY A C 1
ATOM 1640 O O . GLY A 1 206 ? 17.343 13.913 15.207 1.00 45.47 206 GLY A O 1
ATOM 1641 N N . THR A 1 207 ? 18.274 13.993 17.242 1.00 51.00 207 THR A N 1
ATOM 1642 C CA . THR A 1 207 ? 18.233 15.465 17.346 1.00 51.00 207 THR A CA 1
ATOM 1643 C C . THR A 1 207 ? 19.156 16.157 16.340 1.00 51.00 207 THR A C 1
ATOM 1645 O O . THR A 1 207 ? 18.768 17.162 15.741 1.00 51.00 207 THR A O 1
ATOM 1648 N N . ALA A 1 208 ? 20.345 15.598 16.090 1.00 48.94 208 ALA A N 1
ATOM 1649 C CA . ALA A 1 208 ? 21.308 16.142 15.133 1.00 48.94 208 ALA A CA 1
ATOM 1650 C C . ALA A 1 208 ? 20.845 15.921 13.686 1.00 48.94 208 ALA A C 1
ATOM 1652 O O . ALA A 1 208 ? 20.886 16.847 12.873 1.00 48.94 208 ALA A O 1
ATOM 1653 N N . VAL A 1 209 ? 20.323 14.726 13.389 1.00 48.41 209 VAL A N 1
ATOM 1654 C CA . VAL A 1 209 ? 19.742 14.394 12.078 1.00 48.41 209 VAL A CA 1
ATOM 1655 C C . VAL A 1 209 ? 18.527 15.276 11.791 1.00 48.41 209 VAL A C 1
ATOM 1657 O O . VAL A 1 209 ? 18.401 15.830 10.699 1.00 48.41 209 VAL A O 1
ATOM 1660 N N . ALA A 1 210 ? 17.667 15.492 12.786 1.00 50.56 210 ALA A N 1
ATOM 1661 C CA . ALA A 1 210 ? 16.499 16.346 12.638 1.00 50.56 210 ALA A CA 1
ATOM 1662 C C . ALA A 1 210 ? 16.870 17.836 12.497 1.00 50.56 210 ALA A C 1
ATOM 1664 O O . ALA A 1 210 ? 16.249 18.549 11.707 1.00 50.56 210 ALA A O 1
ATOM 1665 N N . GLY A 1 211 ? 17.920 18.300 13.184 1.00 50.91 211 GLY A N 1
ATOM 1666 C CA . GLY A 1 211 ? 18.482 19.643 13.007 1.00 50.91 211 GLY A CA 1
ATOM 1667 C C . GLY A 1 211 ? 19.070 19.862 11.609 1.00 50.91 211 GLY A C 1
ATOM 1668 O O . GLY A 1 211 ? 18.763 20.859 10.953 1.00 50.91 211 GLY A O 1
ATOM 1669 N N . PHE A 1 212 ? 19.849 18.900 11.107 1.00 49.56 212 PHE A N 1
ATOM 1670 C CA . PHE A 1 212 ? 20.399 18.939 9.750 1.00 49.56 212 PHE A CA 1
ATOM 1671 C C . PHE A 1 212 ? 19.295 18.889 8.686 1.00 49.56 212 PHE A C 1
ATOM 1673 O O . PHE A 1 212 ? 19.332 19.630 7.702 1.00 49.56 212 PHE A O 1
ATOM 1680 N N . TYR A 1 213 ? 18.255 18.086 8.917 1.00 53.69 213 TYR A N 1
ATOM 1681 C CA . TYR A 1 213 ? 17.092 18.024 8.042 1.00 53.69 213 TYR A CA 1
ATOM 1682 C C . TYR A 1 213 ? 16.311 19.345 8.010 1.00 53.69 213 TYR A C 1
ATOM 1684 O O . TYR A 1 213 ? 15.985 19.838 6.929 1.00 53.69 213 TYR A O 1
ATOM 1692 N N . LEU A 1 214 ? 16.039 19.959 9.169 1.00 54.16 214 LEU A N 1
ATOM 1693 C CA . LEU A 1 214 ? 15.379 21.268 9.239 1.00 54.16 214 LEU A CA 1
ATOM 1694 C C . LEU A 1 214 ? 16.188 22.341 8.501 1.00 54.16 214 LEU A C 1
ATOM 1696 O O . LEU A 1 214 ? 15.607 23.130 7.755 1.00 54.16 214 LEU A O 1
ATOM 1700 N N . PHE A 1 215 ? 17.516 22.312 8.620 1.00 54.44 215 PHE A N 1
ATOM 1701 C CA . PHE A 1 215 ? 18.417 23.196 7.880 1.00 54.44 215 PHE A CA 1
ATOM 1702 C C . PHE A 1 215 ? 18.349 22.980 6.356 1.00 54.44 215 PHE A C 1
ATOM 1704 O O . PHE A 1 215 ? 18.256 23.940 5.582 1.00 54.44 215 PHE A O 1
ATOM 1711 N N . LEU A 1 216 ? 18.343 21.724 5.893 1.00 48.81 216 LEU A N 1
ATOM 1712 C CA . LEU A 1 216 ? 18.191 21.398 4.470 1.00 48.81 216 LEU A CA 1
ATOM 1713 C C . LEU A 1 216 ? 16.805 21.780 3.928 1.00 48.81 216 LEU A C 1
ATOM 1715 O O . LEU A 1 216 ? 16.709 22.295 2.810 1.00 48.81 216 LEU A O 1
ATOM 1719 N N . ARG A 1 217 ? 15.744 21.595 4.723 1.00 55.62 217 ARG A N 1
ATOM 1720 C CA . ARG A 1 217 ? 14.377 22.040 4.410 1.00 55.62 217 ARG A CA 1
ATOM 1721 C C . ARG A 1 217 ? 14.319 23.554 4.244 1.00 55.62 217 ARG A C 1
ATOM 1723 O O . ARG A 1 217 ? 13.769 24.035 3.256 1.00 55.62 217 ARG A O 1
ATOM 1730 N N . GLU A 1 218 ? 14.922 24.305 5.162 1.00 51.84 218 GLU A N 1
ATOM 1731 C CA . GLU A 1 218 ? 14.971 25.766 5.089 1.00 51.84 218 GLU A CA 1
ATOM 1732 C C . GLU A 1 218 ? 15.715 26.241 3.832 1.00 51.84 218 GLU A C 1
ATOM 1734 O O . GLU A 1 218 ? 15.260 27.145 3.130 1.00 51.84 218 GLU A O 1
ATOM 1739 N N . ARG A 1 219 ? 16.813 25.564 3.470 1.00 47.41 219 ARG A N 1
ATOM 1740 C CA . ARG A 1 219 ? 17.527 25.806 2.208 1.00 47.41 219 ARG A CA 1
ATOM 1741 C C . ARG A 1 219 ? 16.691 25.483 0.965 1.00 47.41 219 ARG A C 1
ATOM 1743 O O . ARG A 1 219 ? 16.723 26.270 0.018 1.00 47.41 219 ARG A O 1
ATOM 1750 N N . ARG A 1 220 ? 15.953 24.364 0.937 1.00 50.97 220 ARG A N 1
ATOM 1751 C CA . ARG A 1 220 ? 15.055 24.010 -0.185 1.00 50.97 220 ARG A CA 1
ATOM 1752 C C . ARG A 1 220 ? 13.910 25.024 -0.325 1.00 50.97 220 ARG A C 1
ATOM 1754 O O . ARG A 1 220 ? 13.649 25.472 -1.438 1.00 50.97 220 ARG A O 1
ATOM 1761 N N . LEU A 1 221 ? 13.294 25.459 0.778 1.00 53.66 221 LEU A N 1
ATOM 1762 C CA . LEU A 1 221 ? 12.226 26.471 0.773 1.00 53.66 221 LEU A CA 1
ATOM 1763 C C . LEU A 1 221 ? 12.723 27.844 0.295 1.00 53.66 221 LEU A C 1
ATOM 1765 O O . LEU A 1 221 ? 12.067 28.480 -0.528 1.00 53.66 221 LEU A O 1
ATOM 1769 N N . ARG A 1 222 ? 13.914 28.279 0.730 1.00 51.72 222 ARG A N 1
ATOM 1770 C CA . ARG A 1 222 ? 14.528 29.538 0.264 1.00 51.72 222 ARG A CA 1
ATOM 1771 C C . ARG A 1 222 ? 14.864 29.510 -1.231 1.00 51.72 222 ARG A C 1
ATOM 1773 O O . ARG A 1 222 ? 14.669 30.518 -1.905 1.00 51.72 222 ARG A O 1
ATOM 1780 N N . ARG A 1 223 ? 15.278 28.353 -1.769 1.00 49.16 223 ARG A N 1
ATOM 1781 C CA . ARG A 1 223 ? 15.461 28.149 -3.220 1.00 49.16 223 ARG A CA 1
ATOM 1782 C C . ARG A 1 223 ? 14.140 28.213 -3.991 1.00 49.16 223 ARG A C 1
ATOM 1784 O O . ARG A 1 223 ? 14.100 28.845 -5.039 1.00 49.16 223 ARG A O 1
ATOM 1791 N N . ARG A 1 224 ? 13.064 27.612 -3.467 1.00 46.62 224 ARG A N 1
ATOM 1792 C CA . ARG A 1 224 ? 11.720 27.653 -4.082 1.00 46.62 224 ARG A CA 1
ATOM 1793 C C . ARG A 1 224 ? 11.118 29.064 -4.085 1.00 46.62 224 ARG A C 1
ATOM 1795 O O . ARG A 1 224 ? 10.427 29.420 -5.029 1.00 46.62 224 ARG A O 1
ATOM 1802 N N . ASN A 1 225 ? 11.435 29.871 -3.071 1.00 51.91 225 ASN A N 1
ATOM 1803 C CA . ASN A 1 225 ? 10.962 31.253 -2.922 1.00 51.91 225 ASN A CA 1
ATOM 1804 C C . ASN A 1 225 ? 11.906 32.310 -3.536 1.00 51.91 225 ASN A C 1
ATOM 1806 O O . ASN A 1 225 ? 11.707 33.501 -3.314 1.00 51.91 225 ASN A O 1
ATOM 1810 N N . GLY A 1 226 ? 12.944 31.900 -4.278 1.00 47.16 226 GLY A N 1
ATOM 1811 C CA . GLY A 1 226 ? 13.833 32.818 -5.000 1.00 47.16 22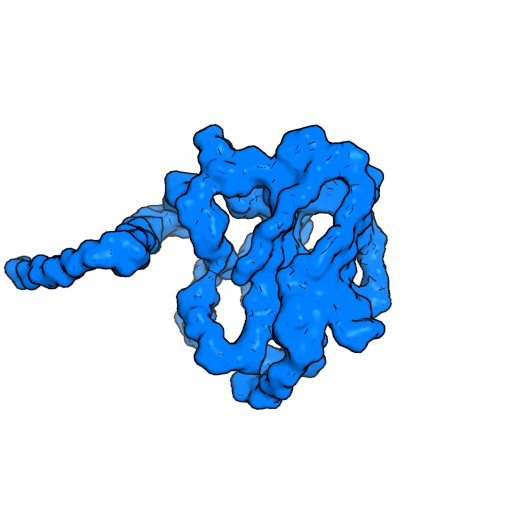6 GLY A CA 1
ATOM 1812 C C . GLY A 1 226 ? 14.711 33.726 -4.125 1.00 47.16 226 GLY A C 1
ATOM 1813 O O . GLY A 1 226 ? 15.199 34.740 -4.615 1.00 47.16 226 GLY A O 1
ATOM 1814 N N . GLN A 1 227 ? 14.932 33.398 -2.846 1.00 47.59 227 GLN A N 1
ATOM 1815 C CA . GLN A 1 227 ? 15.793 34.195 -1.962 1.00 47.59 227 GLN A CA 1
ATOM 1816 C C . GLN A 1 227 ? 17.253 33.715 -2.014 1.00 47.59 227 GLN A C 1
ATOM 1818 O O . GLN A 1 227 ? 17.546 32.526 -1.863 1.00 47.59 227 GLN A O 1
ATOM 1823 N N . SER A 1 228 ? 18.188 34.649 -2.207 1.00 45.81 228 SER A N 1
ATOM 1824 C CA . SER A 1 228 ? 19.628 34.386 -2.293 1.00 45.81 228 SER A CA 1
ATOM 1825 C C . SER A 1 228 ? 20.231 33.996 -0.935 1.00 45.81 228 SER A C 1
ATOM 1827 O O . SER A 1 228 ? 20.005 34.628 0.095 1.00 45.81 228 SER A O 1
ATOM 1829 N N . VAL A 1 229 ? 21.029 32.923 -0.932 1.00 47.62 229 VAL A N 1
ATOM 1830 C CA . VAL A 1 229 ? 21.700 32.395 0.266 1.00 47.62 229 VAL A CA 1
ATOM 1831 C C . VAL A 1 229 ? 23.036 33.116 0.448 1.00 47.62 229 VAL A C 1
ATOM 1833 O O . VAL A 1 229 ? 24.000 32.810 -0.253 1.00 47.62 229 VAL A O 1
ATOM 1836 N N . HIS A 1 230 ? 23.130 34.051 1.396 1.00 38.03 230 HIS A N 1
ATOM 1837 C CA . HIS A 1 230 ? 24.433 34.566 1.820 1.00 38.03 230 HIS A CA 1
ATOM 1838 C C . HIS A 1 230 ? 25.205 33.479 2.583 1.00 38.03 230 HIS A C 1
ATOM 1840 O O . HIS A 1 230 ? 24.726 32.928 3.575 1.00 38.03 230 HIS A O 1
ATOM 1846 N N . ARG A 1 231 ? 26.413 33.162 2.100 1.00 33.75 231 ARG A N 1
ATOM 1847 C CA . ARG A 1 231 ? 27.425 32.408 2.850 1.00 33.75 231 ARG A CA 1
ATOM 1848 C C . ARG A 1 231 ? 27.808 33.257 4.063 1.00 33.75 231 ARG A C 1
ATOM 1850 O O . ARG A 1 231 ? 28.505 34.251 3.898 1.00 33.75 231 ARG A O 1
ATOM 1857 N N . GLN A 1 232 ? 27.384 32.873 5.264 1.00 35.72 232 GLN A N 1
ATOM 1858 C CA . GLN A 1 232 ? 28.125 33.292 6.450 1.00 35.72 232 GLN A CA 1
ATOM 1859 C C . GLN A 1 232 ? 29.417 32.474 6.473 1.00 35.72 232 GLN A C 1
ATOM 1861 O O . GLN A 1 232 ? 29.394 31.256 6.642 1.00 35.72 232 GLN A O 1
ATOM 1866 N N . SER A 1 233 ? 30.530 33.144 6.185 1.00 30.28 233 SER A N 1
ATOM 1867 C CA . SER A 1 233 ? 31.874 32.657 6.467 1.00 30.28 233 SER A CA 1
ATOM 1868 C C . SER A 1 233 ? 32.037 32.558 7.981 1.00 30.28 233 SER A C 1
ATOM 1870 O O . SER A 1 233 ? 31.876 33.556 8.682 1.00 30.28 233 SER A O 1
ATOM 1872 N N . SER A 1 234 ? 32.312 31.351 8.461 1.00 34.84 234 SER A N 1
ATOM 1873 C CA . SER A 1 234 ? 32.710 31.066 9.837 1.00 34.84 234 SER A CA 1
ATOM 1874 C C . SER A 1 234 ? 34.002 31.809 10.190 1.00 34.84 234 SER A C 1
ATOM 1876 O O . SER A 1 234 ? 34.965 31.740 9.421 1.00 34.84 234 SER A O 1
ATOM 1878 N N . LEU A 1 235 ? 33.992 32.497 11.335 1.00 31.59 235 LEU A N 1
ATOM 1879 C CA . LEU A 1 235 ? 35.184 32.813 12.129 1.00 31.59 235 LEU A CA 1
ATOM 1880 C C . LEU A 1 235 ? 35.560 31.592 12.971 1.00 31.59 235 LEU A C 1
ATOM 1882 O O . LEU A 1 235 ? 34.616 30.900 13.419 1.00 31.59 235 LEU A O 1
#

Sequence (235 aa):
MKSLFITGGRYDFSANLFTEEVPRRVIIGLVPNQNYIGQNQKNPFYFNHHNVRDIELTASGRTYPQFPYNLDYKNNRYARAYHDTQEHLGMACTTESNGISYSMFKTAYCLYVFQMTNAQEDSPGFELIKEGCTAVNIRFAEAVPNEGVTLIAYADMSGENYSSDFVQMPSSDAVHEGIVLCFPDVIEKSPINFFLCLIYLFGAAGTAVAGFYLFLRERRLRRRNGQSVHRQSSL

Radius of gyration: 18.81 Å; chains: 1; bounding box: 53×49×42 Å

pLDDT: mean 71.29, std 22.86, range [22.75, 97.69]

Secondary structure (DSSP, 8-state):
-EEEEE-TT-SEEEEEEESSB--SEEEEEEEEHHHHTT-TT--TT-B--TTEEEEEEEETTEEESSS----BTTTTB-HHHHHHHHHHTT-TTSS---S--HHHHHHTB-EEEEE-S---S---------B--EEEEEEESSPPPTT-EEEEEEEE-SSS---TTSPPPPPSS-TT-------HHHHHH-HHHHHHHHHHHHHHHHHHHHHHHHHHHHHHHHHHTT---------

Organism: Heterodera schachtii (NCBI:txid97005)